Protein AF-A0A2J7Z1Z9-F1 (afdb_monomer)

Secondary structure (DSSP, 8-state):
---PPPPP-PPP-PPPP-TTEEEEEEEEEEEESSSS-EEE--S-EEEEESS----B-SSS-B-SS--SEEEE--TTSEEEEEEEBSTTSBPTT---EEEEEEPPTT-B---EEEE--SS-STT-EEEE--EEPPPP-TTEEEETTSTTTTT--TT--SS---SGGGTTTT--SSEEE-BS-------S-PPPTT--------------PPPP-

Nearest PDB structures (foldseek):
  5fo9-assembly1_D  TM=4.684E-01  e=2.052E+00  Homo sapiens
  7cf9-assembly1_A  TM=1.696E-01  e=9.503E+00  Oryctolagus cuniculus

Organism: Streptomyces malaysiensis (NCBI:txid92644)

Sequence (213 aa):
MLVSGPGGSAVADVPDPTDSTAVVNVSVGADRDTATTITPLAGVTFGLFSAQPTEYEPFDGYTTGTPLYTCVSDADGDCSVEVPVGAGGITPGTRLWVAPVAGPSGWYANPVFQTAPLTGAAGRVQTRHVFQTPPLYAGQTYRSGSGGFMSDPGTQTTPPSTISQYTTRVASGGVWPLSRVNEVSISRRPVPPDSAYLRTPRSASSGLATVPA

pLDDT: mean 74.35, std 22.02, range [28.16, 97.75]

Radius of gyration: 21.45 Å; Cα contacts (8 Å, |Δi|>4): 447; chains: 1; bounding box: 76×47×61 Å

Mean predicted aligned error: 12.77 Å

Foldseek 3Di:
DDDDDDDDQDDDPEDFFAQFWEKEKAAAFEPDPDPPDTAAAWFWKKAWALDWQDAADQFFKGDDGDGPWMFTADNSNITMTIFGEDDVTDDFQRKTKMITGGGPPLKGSCQWDFDDPPDDDPDTDTWGQMAIFGGTHGRYYGAFQPPCGLQASAQPAVVHDPDPVRRRVNHDNRYRYMYSDDPPPDDDDDDDPPPPPPPDDDDDDDDDDDDDD

Structure (mmCIF, N/CA/C/O backbone):
data_AF-A0A2J7Z1Z9-F1
#
_entry.id   AF-A0A2J7Z1Z9-F1
#
loop_
_atom_site.group_PDB
_atom_site.id
_atom_site.type_symbol
_atom_site.label_atom_id
_atom_site.label_alt_id
_atom_site.label_comp_id
_atom_site.label_asym_id
_atom_site.label_entity_id
_atom_site.label_seq_id
_atom_site.pdbx_PDB_ins_code
_atom_site.Cartn_x
_atom_site.Cartn_y
_atom_site.Cartn_z
_atom_site.occupancy
_atom_site.B_iso_or_equiv
_atom_site.auth_seq_id
_atom_site.auth_comp_id
_atom_site.auth_asym_id
_atom_site.auth_atom_id
_atom_site.pdbx_PDB_model_num
ATOM 1 N N . MET A 1 1 ? -21.376 -19.272 -32.949 1.00 35.47 1 MET A N 1
ATOM 2 C CA . MET A 1 1 ? -20.109 -18.516 -32.900 1.00 35.47 1 MET A CA 1
ATOM 3 C C . MET A 1 1 ? -20.405 -17.233 -32.138 1.00 35.47 1 MET A C 1
ATOM 5 O O . MET A 1 1 ? -20.986 -16.326 -32.712 1.00 35.47 1 MET A O 1
ATOM 9 N N . LEU A 1 2 ? -20.187 -17.228 -30.821 1.00 34.34 2 LEU A N 1
ATOM 10 C CA . LEU A 1 2 ? -20.432 -16.060 -29.972 1.00 34.34 2 LEU A CA 1
ATOM 11 C C . LEU A 1 2 ? -19.107 -15.311 -29.828 1.00 34.34 2 LEU A C 1
ATOM 13 O O . LEU A 1 2 ? -18.100 -15.910 -29.462 1.00 34.34 2 LEU A O 1
ATOM 17 N N . VAL A 1 3 ? -19.114 -14.036 -30.203 1.00 38.25 3 VAL A N 1
ATOM 18 C CA . VAL A 1 3 ? -17.975 -13.124 -30.088 1.00 38.25 3 VAL A CA 1
ATOM 19 C C . VAL A 1 3 ? -17.924 -12.628 -28.646 1.00 38.25 3 VAL A C 1
ATOM 21 O O . VAL A 1 3 ? -18.848 -11.955 -28.195 1.00 38.25 3 VAL A O 1
ATOM 24 N N . SER A 1 4 ? -16.859 -12.974 -27.926 1.00 40.78 4 SER A N 1
ATOM 25 C CA . SER A 1 4 ? -16.522 -12.375 -26.634 1.00 40.78 4 SER A CA 1
ATOM 26 C C . SER A 1 4 ? -16.097 -10.921 -26.860 1.00 40.78 4 SER A C 1
ATOM 28 O O . SER A 1 4 ? -15.136 -10.665 -27.585 1.00 40.78 4 SER A O 1
ATOM 30 N N . GLY A 1 5 ? -16.835 -9.968 -26.286 1.00 35.00 5 GLY A N 1
ATOM 31 C CA . GLY A 1 5 ? -16.430 -8.559 -26.238 1.00 35.00 5 GLY A CA 1
ATOM 32 C C . GLY A 1 5 ? -15.233 -8.343 -25.299 1.00 35.00 5 GLY A C 1
ATOM 33 O O 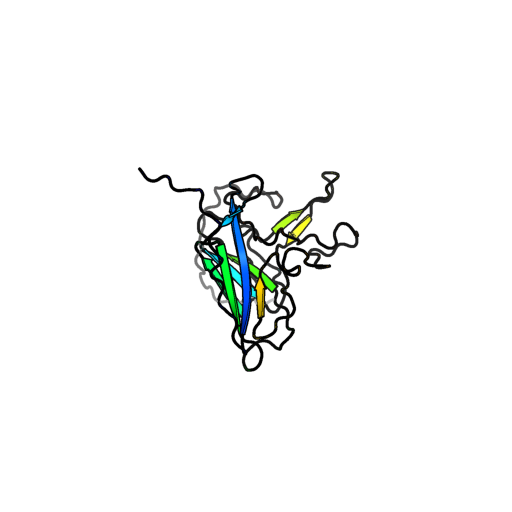. GLY A 1 5 ? -14.927 -9.232 -24.500 1.00 35.00 5 GLY A O 1
ATOM 34 N N . PRO A 1 6 ? -14.541 -7.191 -25.384 1.00 45.22 6 PRO A N 1
ATOM 35 C CA . PRO A 1 6 ? -13.395 -6.904 -24.530 1.00 45.22 6 PRO A CA 1
ATOM 36 C C . PRO A 1 6 ? -13.865 -6.846 -23.074 1.00 45.22 6 PRO A C 1
ATOM 38 O O . PRO A 1 6 ? -14.825 -6.142 -22.757 1.00 45.22 6 PRO A O 1
ATOM 41 N N . GLY A 1 7 ? -13.222 -7.639 -22.214 1.00 33.09 7 GLY A N 1
ATOM 42 C CA . GLY A 1 7 ? -13.520 -7.698 -20.789 1.00 33.09 7 GLY A CA 1
ATOM 43 C C . GLY A 1 7 ? -13.412 -6.309 -20.174 1.00 33.09 7 GLY A C 1
ATOM 44 O O . GLY A 1 7 ? -12.354 -5.684 -20.229 1.00 33.09 7 GLY A O 1
ATOM 45 N N . GLY A 1 8 ? -14.519 -5.817 -19.617 1.00 32.59 8 GLY A N 1
ATOM 46 C CA . GLY A 1 8 ? -14.453 -4.714 -18.669 1.00 32.59 8 GLY A CA 1
ATOM 47 C C . GLY A 1 8 ? -13.558 -5.130 -17.506 1.00 32.59 8 GLY A C 1
ATOM 48 O O . GLY A 1 8 ? -13.578 -6.302 -17.126 1.00 32.59 8 GLY A O 1
ATOM 49 N N . SER A 1 9 ? -12.762 -4.192 -16.983 1.00 43.56 9 SER A N 1
ATOM 50 C CA . SER A 1 9 ? -12.001 -4.390 -15.747 1.00 43.56 9 SER A CA 1
ATOM 51 C C . SER A 1 9 ? -12.892 -5.081 -14.722 1.00 43.56 9 SER A C 1
ATOM 53 O O . SER A 1 9 ? -13.999 -4.602 -14.455 1.00 43.56 9 SER A O 1
ATOM 55 N N . ALA A 1 10 ? -12.441 -6.224 -14.207 1.00 46.91 10 ALA A N 1
ATOM 56 C CA . ALA A 1 10 ? -13.112 -6.882 -13.104 1.00 46.91 10 ALA A CA 1
ATOM 57 C C . ALA A 1 10 ? -13.310 -5.865 -11.971 1.00 46.91 10 ALA A C 1
ATOM 59 O O . ALA A 1 10 ? -12.468 -4.992 -11.738 1.00 46.91 10 ALA A O 1
ATOM 60 N N . VAL A 1 11 ? -14.482 -5.905 -11.339 1.00 54.06 11 VAL A N 1
ATOM 61 C CA . VAL A 1 11 ? -14.745 -5.067 -10.171 1.00 54.06 11 VAL A CA 1
ATOM 62 C C . VAL A 1 11 ? -13.833 -5.570 -9.065 1.00 54.06 11 VAL A C 1
ATOM 64 O O . VAL A 1 11 ? -13.913 -6.743 -8.726 1.00 54.06 11 VAL A O 1
ATOM 67 N N . ALA A 1 12 ? -13.008 -4.677 -8.525 1.00 61.78 12 ALA A N 1
ATOM 68 C CA . ALA A 1 12 ? -12.078 -4.992 -7.452 1.00 61.78 12 ALA A CA 1
ATOM 69 C C . ALA A 1 12 ? -12.767 -5.727 -6.289 1.00 61.78 12 ALA A C 1
ATOM 71 O O . ALA A 1 12 ? -13.722 -5.182 -5.715 1.00 61.78 12 ALA A O 1
ATOM 72 N N . ASP A 1 13 ? -12.277 -6.922 -5.937 1.00 77.88 13 ASP A N 1
ATOM 73 C CA . ASP A 1 13 ? -12.760 -7.730 -4.807 1.00 77.88 13 ASP A CA 1
ATOM 74 C C . ASP A 1 13 ? -12.195 -7.172 -3.492 1.00 77.88 13 ASP A C 1
ATOM 76 O O . ASP A 1 13 ? -11.260 -7.678 -2.870 1.00 77.88 13 ASP A O 1
ATOM 80 N N . VAL A 1 14 ? -12.719 -6.009 -3.104 1.00 84.56 14 VAL A N 1
ATOM 81 C CA . VAL A 1 14 ? -12.325 -5.311 -1.879 1.00 84.56 14 VAL A CA 1
ATOM 82 C C . VAL A 1 14 ? -13.342 -5.627 -0.787 1.00 84.56 14 VAL A C 1
ATOM 84 O O . VAL A 1 14 ? -14.507 -5.261 -0.961 1.00 84.56 14 VAL A O 1
ATOM 87 N N . PRO A 1 15 ? -12.927 -6.223 0.346 1.00 87.88 15 PRO A N 1
ATOM 88 C CA . PRO A 1 15 ? -13.820 -6.470 1.468 1.00 87.88 15 PRO A CA 1
ATOM 89 C C . PRO A 1 15 ? -14.488 -5.188 1.969 1.00 87.88 15 PRO A C 1
ATOM 91 O O . PRO A 1 15 ? -13.883 -4.107 1.969 1.00 87.88 15 PRO A O 1
ATOM 94 N N . ASP A 1 16 ? -15.726 -5.321 2.440 1.00 91.44 16 ASP A N 1
ATOM 95 C CA . ASP A 1 16 ? -16.411 -4.237 3.132 1.00 91.44 16 ASP A CA 1
ATOM 96 C C . ASP A 1 16 ? -15.855 -4.094 4.562 1.00 91.44 16 ASP A C 1
ATOM 98 O O . ASP A 1 16 ? -15.729 -5.085 5.286 1.00 91.44 16 ASP A O 1
ATOM 102 N N . PRO A 1 17 ? -15.530 -2.869 5.009 1.00 93.88 17 PRO A N 1
ATOM 103 C CA . PRO A 1 17 ? -15.043 -2.627 6.357 1.00 93.88 17 PRO A CA 1
ATOM 104 C C . PRO A 1 17 ? -16.168 -2.836 7.374 1.00 93.88 17 PRO A C 1
ATOM 106 O O . PRO A 1 17 ? -17.323 -2.472 7.140 1.00 93.88 17 PRO A O 1
ATOM 109 N N . THR A 1 18 ? -15.825 -3.359 8.548 1.00 94.50 18 THR A N 1
ATOM 110 C CA . THR A 1 18 ? -16.749 -3.442 9.684 1.00 94.50 18 THR A CA 1
ATOM 111 C C . THR A 1 18 ? -16.686 -2.165 10.524 1.00 94.50 18 THR A C 1
ATOM 113 O O . THR A 1 18 ? -15.860 -1.282 10.301 1.00 94.50 18 THR A O 1
ATOM 116 N N . ASP A 1 19 ? -17.518 -2.070 11.558 1.00 95.44 19 ASP A N 1
ATOM 117 C CA . ASP A 1 19 ? -17.473 -0.995 12.560 1.00 95.44 19 ASP A CA 1
ATOM 118 C C . ASP A 1 19 ? -16.179 -0.953 13.398 1.00 95.44 19 ASP A C 1
ATOM 120 O O . ASP A 1 19 ? -15.952 -0.005 14.151 1.00 95.44 19 ASP A O 1
ATOM 124 N N . SER A 1 20 ? -15.328 -1.968 13.258 1.00 95.69 20 SER A N 1
ATOM 125 C CA . SER A 1 20 ? -14.081 -2.164 13.997 1.00 95.69 20 SER A CA 1
ATOM 126 C C . SER A 1 20 ? -12.875 -2.391 13.083 1.00 95.69 20 SER A C 1
ATOM 128 O O . SER A 1 20 ? -11.760 -2.562 13.578 1.00 95.69 20 SER A O 1
ATOM 130 N N . THR A 1 21 ? -13.052 -2.346 11.759 1.00 96.94 21 THR A N 1
ATOM 131 C CA . THR A 1 21 ? -11.957 -2.464 10.790 1.00 96.94 21 THR A CA 1
ATOM 132 C C . THR A 1 21 ? -11.968 -1.327 9.774 1.00 96.94 21 THR A C 1
ATOM 134 O O . THR A 1 21 ? -13.001 -0.755 9.436 1.00 96.94 21 THR A O 1
ATOM 137 N N . ALA A 1 22 ? -10.782 -0.973 9.298 1.00 97.50 22 ALA A N 1
ATOM 138 C CA . ALA A 1 22 ? -10.577 -0.189 8.090 1.00 97.50 22 ALA A CA 1
ATOM 139 C C . ALA A 1 22 ? -10.047 -1.118 6.998 1.00 97.50 22 ALA A C 1
ATOM 141 O O . ALA A 1 22 ? -9.262 -2.013 7.299 1.00 97.50 22 ALA A O 1
ATOM 142 N N . VAL A 1 23 ? -10.400 -0.887 5.737 1.00 97.44 23 VAL A N 1
ATOM 143 C CA . VAL A 1 23 ? -9.834 -1.646 4.614 1.00 97.44 23 VAL A CA 1
ATOM 144 C C . VAL A 1 23 ? -8.878 -0.760 3.837 1.00 97.44 23 VAL A C 1
ATOM 146 O O . VAL A 1 23 ? -9.260 0.306 3.363 1.00 97.44 23 VAL A O 1
ATOM 149 N N . VAL A 1 24 ? -7.627 -1.187 3.698 1.00 96.81 24 VAL A N 1
ATOM 150 C CA . VAL A 1 24 ? -6.643 -0.545 2.820 1.00 96.81 24 VAL A CA 1
ATOM 151 C C . VAL A 1 24 ? -6.488 -1.417 1.587 1.00 96.81 24 VAL A C 1
ATOM 153 O O . VAL A 1 24 ? -6.090 -2.569 1.704 1.00 96.81 24 VAL A O 1
ATOM 156 N N . ASN A 1 25 ? -6.796 -0.868 0.418 1.00 96.12 25 ASN A N 1
ATOM 157 C CA . ASN A 1 25 ? -6.655 -1.548 -0.861 1.00 96.12 25 ASN A CA 1
ATOM 158 C C . ASN A 1 25 ? -5.589 -0.851 -1.712 1.00 96.12 25 ASN A C 1
ATOM 160 O O . ASN A 1 25 ? -5.562 0.379 -1.839 1.00 96.12 25 ASN A O 1
ATOM 164 N N . VAL A 1 26 ? -4.710 -1.669 -2.279 1.00 94.38 26 VAL A N 1
ATOM 165 C CA . VAL A 1 26 ? -3.652 -1.264 -3.197 1.00 94.38 26 VAL A CA 1
ATOM 166 C C . VAL A 1 26 ? -3.868 -2.004 -4.506 1.00 94.38 26 VAL A C 1
ATOM 168 O O . VAL A 1 26 ? -3.781 -3.230 -4.535 1.00 94.38 26 VAL A O 1
ATOM 171 N N . SER A 1 27 ? -4.101 -1.259 -5.582 1.00 93.50 27 SER A N 1
ATOM 172 C CA . SER A 1 27 ? -4.131 -1.809 -6.935 1.00 93.50 27 SER A CA 1
ATOM 173 C C . SER A 1 27 ? -2.710 -2.027 -7.445 1.00 93.50 27 SER A C 1
ATOM 175 O O . SER A 1 27 ? -1.859 -1.134 -7.380 1.00 93.50 27 SER A O 1
ATOM 177 N N . VAL A 1 28 ? -2.454 -3.212 -7.981 1.00 92.62 28 VAL A N 1
ATOM 178 C CA . VAL A 1 28 ? -1.135 -3.694 -8.379 1.00 92.62 28 VAL A CA 1
ATOM 179 C C . VAL A 1 28 ? -1.140 -4.038 -9.858 1.00 92.62 28 VAL A C 1
ATOM 181 O O . VAL A 1 28 ? -2.004 -4.755 -10.358 1.00 92.62 28 VAL A O 1
ATOM 184 N N . GLY A 1 29 ? -0.154 -3.498 -10.563 1.00 89.44 29 GLY A N 1
ATOM 185 C CA . GLY A 1 29 ? -0.077 -3.534 -12.009 1.00 89.44 29 GLY A CA 1
ATOM 186 C C . GLY A 1 29 ? 1.150 -4.270 -12.531 1.00 89.44 29 GLY A C 1
ATOM 187 O O . GLY A 1 29 ? 2.253 -4.147 -11.995 1.00 89.44 29 GLY A O 1
ATOM 188 N N . ALA A 1 30 ? 0.927 -4.997 -13.616 1.00 86.31 30 ALA A N 1
ATOM 189 C CA . ALA A 1 30 ? 1.905 -5.659 -14.458 1.00 86.31 30 ALA A CA 1
ATOM 190 C C . ALA A 1 30 ? 2.307 -4.736 -15.630 1.00 86.31 30 ALA A C 1
ATOM 192 O O . ALA A 1 30 ? 2.480 -3.524 -15.480 1.00 86.31 30 ALA A O 1
ATOM 193 N N . ASP A 1 31 ? 2.474 -5.317 -16.815 1.00 83.31 31 ASP A N 1
ATOM 194 C CA . ASP A 1 31 ? 2.837 -4.612 -18.030 1.00 83.31 31 ASP A CA 1
ATOM 195 C C . ASP A 1 31 ? 1.667 -3.733 -18.513 1.00 83.31 31 ASP A C 1
ATOM 197 O O . ASP A 1 31 ? 0.484 -4.047 -18.321 1.00 83.31 31 ASP A O 1
ATOM 201 N N . ARG A 1 32 ? 1.996 -2.622 -19.179 1.00 76.12 32 ARG A N 1
ATOM 202 C CA . ARG A 1 32 ? 1.001 -1.848 -19.929 1.00 76.12 32 ARG A CA 1
ATOM 203 C C . ARG A 1 32 ? 0.560 -2.653 -21.146 1.00 76.12 32 ARG A C 1
ATOM 205 O O . ARG A 1 32 ? 1.399 -2.998 -21.974 1.00 76.12 32 ARG A O 1
ATOM 212 N N . ASP A 1 33 ? -0.737 -2.914 -21.272 1.00 74.94 33 ASP A N 1
ATOM 213 C CA . ASP A 1 33 ? -1.310 -3.522 -22.482 1.00 74.94 33 ASP A CA 1
ATOM 214 C C . ASP A 1 33 ? -1.650 -2.472 -23.552 1.00 74.94 33 ASP A C 1
ATOM 216 O O . ASP A 1 33 ? -1.669 -2.767 -24.746 1.00 74.94 33 ASP A O 1
ATOM 220 N N . THR A 1 34 ? -1.887 -1.227 -23.134 1.00 72.00 34 THR A N 1
ATOM 221 C CA . THR A 1 34 ? -2.276 -0.103 -23.985 1.00 72.00 34 THR A CA 1
ATOM 222 C C . THR A 1 34 ? -1.649 1.201 -23.487 1.00 72.00 34 THR A C 1
ATOM 224 O O . THR A 1 34 ? -0.935 1.251 -22.484 1.00 72.00 34 THR A O 1
ATOM 227 N N . ALA A 1 35 ? -1.917 2.304 -24.192 1.00 69.44 35 ALA A N 1
ATOM 228 C CA . ALA A 1 35 ? -1.417 3.624 -23.811 1.00 69.44 35 ALA A CA 1
ATOM 229 C C . ALA A 1 35 ? -1.906 4.085 -22.423 1.00 69.44 35 ALA A C 1
ATOM 231 O O . ALA A 1 35 ? -1.223 4.879 -21.771 1.00 69.44 35 ALA A O 1
ATOM 232 N N . THR A 1 36 ? -3.066 3.595 -21.976 1.00 69.69 36 THR A N 1
ATOM 233 C CA . THR A 1 36 ? -3.760 4.077 -20.772 1.00 69.69 36 THR A CA 1
ATOM 234 C C . THR A 1 36 ? -4.043 3.000 -19.736 1.00 69.69 36 THR A C 1
ATOM 236 O O . THR A 1 36 ? -4.428 3.346 -18.624 1.00 69.69 36 THR A O 1
ATOM 239 N N . THR A 1 37 ? -3.854 1.726 -20.071 1.00 73.50 37 THR A N 1
ATOM 240 C CA . THR A 1 37 ? -4.232 0.615 -19.196 1.00 73.50 37 THR A CA 1
ATOM 241 C C . THR A 1 37 ? -2.998 -0.172 -18.765 1.00 73.50 37 THR A C 1
ATOM 243 O O . THR A 1 37 ? -2.040 -0.364 -19.520 1.00 73.50 37 THR A O 1
ATOM 246 N N . ILE A 1 38 ? -3.003 -0.560 -17.492 1.00 83.81 38 ILE A N 1
ATOM 247 C CA . ILE A 1 38 ? -2.014 -1.437 -16.874 1.00 83.81 38 ILE A CA 1
ATOM 248 C C . ILE A 1 38 ? -2.755 -2.721 -16.528 1.00 83.81 38 ILE A C 1
ATOM 250 O O . ILE A 1 38 ? -3.824 -2.665 -15.922 1.00 83.81 38 ILE A O 1
ATOM 254 N N . THR A 1 39 ? -2.205 -3.859 -16.937 1.00 88.06 39 THR A N 1
ATOM 255 C CA . THR A 1 39 ? -2.807 -5.159 -16.623 1.00 88.06 39 THR A CA 1
ATOM 256 C C . THR A 1 39 ? -2.688 -5.459 -15.128 1.00 88.06 39 THR A C 1
ATOM 258 O O . THR A 1 39 ? -1.692 -5.063 -14.520 1.00 88.06 39 THR A O 1
ATOM 261 N N . PRO A 1 40 ? -3.670 -6.130 -14.506 1.00 91.56 40 PRO A N 1
ATOM 262 C CA . PRO A 1 40 ? -3.574 -6.512 -13.101 1.00 91.56 40 PRO A CA 1
ATOM 263 C C . PRO A 1 40 ? -2.461 -7.543 -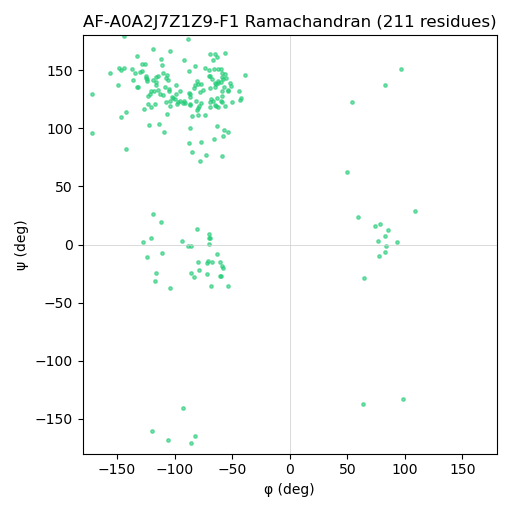12.870 1.00 91.56 40 PRO A C 1
ATOM 265 O O . PRO A 1 40 ? -2.142 -8.336 -13.761 1.00 91.56 40 PRO A O 1
ATOM 268 N N . LEU A 1 41 ? -1.866 -7.541 -11.673 1.00 92.44 41 LEU A N 1
ATOM 269 C CA . LEU A 1 41 ? -0.837 -8.510 -11.288 1.00 92.44 41 LEU A CA 1
ATOM 270 C C . LEU A 1 41 ? -1.167 -9.218 -9.976 1.00 92.44 41 LEU A C 1
ATOM 272 O O . LEU A 1 41 ? -1.125 -8.605 -8.910 1.00 92.44 41 LEU A O 1
ATOM 276 N N . ALA A 1 42 ? -1.362 -10.531 -10.057 1.00 94.00 42 ALA A N 1
ATOM 277 C CA . ALA A 1 42 ? -1.535 -11.409 -8.905 1.00 94.00 42 ALA A CA 1
ATOM 278 C C . ALA A 1 42 ? -0.209 -11.828 -8.260 1.00 94.00 42 ALA A C 1
ATOM 280 O O . ALA A 1 42 ? 0.816 -11.961 -8.931 1.00 94.00 42 ALA A O 1
ATOM 281 N N . GLY A 1 43 ? -0.257 -12.143 -6.967 1.00 94.25 43 GLY A N 1
ATOM 282 C CA . GLY A 1 43 ? 0.838 -12.775 -6.233 1.00 94.25 43 GLY A CA 1
ATOM 283 C C . GLY A 1 43 ? 1.887 -11.812 -5.677 1.00 94.25 43 GLY A C 1
ATOM 284 O O . GLY A 1 43 ? 2.953 -12.265 -5.265 1.00 94.25 43 GLY A O 1
ATOM 285 N N . VAL A 1 44 ? 1.623 -10.503 -5.667 1.00 94.50 44 VAL A N 1
ATOM 286 C CA . VAL A 1 44 ? 2.520 -9.505 -5.070 1.00 94.50 44 VAL A CA 1
ATOM 287 C C . VAL A 1 44 ? 2.204 -9.359 -3.594 1.00 94.50 44 VAL A C 1
ATOM 289 O O . VAL A 1 44 ? 1.066 -9.078 -3.229 1.00 94.50 44 VAL A O 1
ATOM 292 N N . THR A 1 45 ? 3.215 -9.492 -2.743 1.00 95.19 45 THR A N 1
ATOM 293 C CA . THR A 1 45 ? 3.063 -9.328 -1.298 1.00 95.19 45 THR A CA 1
ATOM 294 C C . THR A 1 45 ? 3.347 -7.887 -0.897 1.00 95.19 45 THR A C 1
ATOM 296 O O . THR A 1 45 ? 4.454 -7.389 -1.115 1.00 95.19 45 THR A O 1
ATOM 299 N N . PHE A 1 46 ? 2.389 -7.245 -0.232 1.00 95.50 46 PHE A N 1
ATOM 300 C CA . PHE A 1 46 ? 2.558 -5.937 0.404 1.00 95.50 46 PHE A CA 1
ATOM 301 C C . PHE A 1 46 ? 2.515 -6.039 1.923 1.00 95.50 46 PHE A C 1
ATOM 303 O O . PHE A 1 46 ? 1.904 -6.946 2.487 1.00 95.50 46 PHE A O 1
ATOM 310 N N . GLY A 1 47 ? 3.155 -5.072 2.578 1.00 95.56 47 GLY A N 1
ATOM 311 C CA . GLY A 1 47 ? 3.135 -4.891 4.021 1.00 95.56 47 GLY A CA 1
ATOM 312 C C . GLY A 1 47 ? 2.672 -3.492 4.418 1.00 95.56 47 GLY A C 1
ATOM 313 O O . GLY A 1 47 ? 2.981 -2.509 3.739 1.00 95.56 47 GLY A O 1
ATOM 314 N N . LEU A 1 48 ? 1.956 -3.413 5.542 1.00 96.31 48 LEU A N 1
ATOM 315 C CA . LEU A 1 48 ? 1.644 -2.173 6.248 1.00 96.31 48 LEU A CA 1
ATOM 316 C C . LEU A 1 48 ? 2.538 -2.061 7.482 1.00 96.31 48 LEU A C 1
ATOM 318 O O . LEU A 1 48 ? 2.516 -2.927 8.352 1.00 96.31 48 LEU A O 1
ATOM 322 N N . PHE A 1 49 ? 3.295 -0.978 7.586 1.00 95.19 49 PHE A N 1
ATOM 323 C CA . PHE A 1 49 ? 4.302 -0.759 8.618 1.00 95.19 49 PHE A CA 1
ATOM 324 C C . PHE A 1 49 ? 3.930 0.440 9.497 1.00 95.19 49 PHE A C 1
ATOM 326 O O . PHE A 1 49 ? 3.404 1.446 9.018 1.00 95.19 49 PHE A O 1
ATOM 333 N N . SER A 1 50 ? 4.239 0.365 10.793 1.00 93.50 50 SER A N 1
ATOM 334 C CA . SER A 1 50 ? 4.067 1.488 11.732 1.00 93.50 50 SER A CA 1
ATOM 335 C C . SER A 1 50 ? 5.085 2.612 11.517 1.00 93.50 50 SER A C 1
ATOM 337 O O . SER A 1 50 ? 4.816 3.767 11.841 1.00 93.50 50 SER A O 1
ATOM 339 N N . ALA A 1 51 ? 6.246 2.284 10.952 1.00 90.62 51 ALA A N 1
ATOM 340 C CA . ALA A 1 51 ? 7.306 3.216 10.596 1.00 90.62 51 ALA A CA 1
ATOM 341 C C . ALA A 1 51 ? 7.710 3.008 9.135 1.00 90.62 51 ALA A C 1
ATOM 343 O O . ALA A 1 51 ? 7.529 1.923 8.587 1.00 90.62 51 ALA A O 1
ATOM 344 N N . GLN A 1 52 ? 8.264 4.045 8.508 1.00 88.38 52 GLN A N 1
ATOM 345 C CA . GLN A 1 52 ? 8.714 3.959 7.123 1.00 88.38 52 GLN A CA 1
ATOM 346 C C . GLN A 1 52 ? 9.869 2.946 7.016 1.00 88.38 52 GLN A C 1
ATOM 348 O O . GLN A 1 52 ? 10.909 3.173 7.640 1.00 88.38 52 GLN A O 1
ATOM 353 N N . PRO A 1 53 ? 9.737 1.860 6.232 1.00 87.56 53 PRO A N 1
ATOM 354 C CA . PRO A 1 53 ? 10.842 0.936 6.007 1.00 87.56 53 PRO A CA 1
ATOM 355 C C . PRO A 1 53 ? 11.959 1.614 5.196 1.00 87.56 53 PRO A C 1
ATOM 357 O O . PRO A 1 53 ? 11.707 2.437 4.306 1.00 87.56 53 PRO A O 1
ATOM 360 N N . THR A 1 54 ? 13.217 1.302 5.521 1.00 84.38 54 THR A N 1
ATOM 361 C CA . THR A 1 54 ? 14.390 2.030 4.997 1.00 84.38 54 THR A CA 1
ATOM 362 C C . THR A 1 54 ? 15.318 1.184 4.141 1.00 84.38 54 THR A C 1
ATOM 364 O O . THR A 1 54 ? 15.932 1.723 3.218 1.00 84.38 54 THR A O 1
ATOM 367 N N . GLU A 1 55 ? 15.411 -0.111 4.425 1.00 85.56 55 GLU A N 1
ATOM 368 C CA . GLU A 1 55 ? 16.238 -1.072 3.692 1.00 85.56 55 GLU A CA 1
ATOM 369 C C . GLU A 1 55 ? 15.366 -1.999 2.849 1.00 85.56 55 GLU A C 1
ATOM 371 O O . GLU A 1 55 ? 14.265 -2.393 3.247 1.00 85.56 55 GLU A O 1
ATOM 376 N N . TYR A 1 56 ? 15.885 -2.327 1.676 1.00 87.38 56 TYR A N 1
ATOM 377 C CA . TYR A 1 56 ? 15.244 -3.140 0.660 1.00 87.38 56 TYR A CA 1
ATOM 378 C C . TYR A 1 56 ? 16.320 -3.915 -0.087 1.00 87.38 56 TYR A C 1
ATOM 380 O O . TYR A 1 56 ? 17.455 -3.446 -0.217 1.00 87.38 56 TYR A O 1
ATOM 388 N N . GLU A 1 57 ? 15.950 -5.075 -0.610 1.00 84.88 57 GLU A N 1
ATOM 389 C CA . GLU A 1 57 ? 16.797 -5.768 -1.571 1.00 84.88 57 GLU A CA 1
ATOM 390 C C . GLU A 1 57 ? 16.558 -5.169 -2.964 1.00 84.88 57 GLU A C 1
ATOM 392 O O . GLU A 1 57 ? 15.415 -4.899 -3.320 1.00 84.88 57 GLU A O 1
ATOM 397 N N . PRO A 1 58 ? 17.593 -4.923 -3.787 1.00 70.69 58 PRO A N 1
ATOM 398 C CA . PRO A 1 58 ? 17.444 -4.194 -5.055 1.00 70.69 58 PRO A CA 1
ATOM 399 C C . PRO A 1 58 ? 16.468 -4.803 -6.074 1.00 70.69 58 PRO A C 1
ATOM 401 O O . PRO A 1 58 ? 16.072 -4.125 -7.022 1.00 70.69 58 PRO A O 1
ATOM 404 N N . PHE A 1 59 ? 16.133 -6.080 -5.908 1.00 71.81 59 PHE A N 1
ATOM 405 C CA . PHE A 1 59 ? 15.278 -6.855 -6.806 1.00 71.81 59 PHE A CA 1
ATOM 406 C C . PHE A 1 59 ? 13.977 -7.307 -6.135 1.00 71.81 59 PHE A C 1
ATOM 408 O O . PHE A 1 59 ? 12.968 -7.501 -6.815 1.00 71.81 59 PHE A O 1
ATOM 415 N N . ASP A 1 60 ? 13.998 -7.416 -4.811 1.00 80.31 60 ASP A N 1
ATOM 416 C CA . ASP A 1 60 ? 12.868 -7.853 -4.008 1.00 80.31 60 ASP A CA 1
ATOM 417 C C . ASP A 1 60 ? 12.259 -6.651 -3.280 1.00 80.31 60 ASP A C 1
ATOM 419 O O . ASP A 1 60 ? 12.509 -5.494 -3.621 1.00 80.31 60 ASP A O 1
ATOM 423 N N . GLY A 1 61 ? 11.375 -6.902 -2.323 1.00 86.06 61 GLY A N 1
ATOM 424 C CA . GLY A 1 61 ? 10.768 -5.828 -1.555 1.00 86.06 61 GLY A CA 1
ATOM 425 C C . GLY A 1 61 ? 11.640 -5.327 -0.406 1.00 86.06 61 GLY A C 1
ATOM 426 O O . GLY A 1 61 ? 12.845 -5.574 -0.299 1.00 86.06 61 GLY A O 1
ATOM 427 N N . TYR A 1 62 ? 10.988 -4.588 0.480 1.00 88.31 62 TYR A N 1
ATOM 428 C CA . TYR A 1 62 ? 11.578 -4.087 1.710 1.00 88.31 62 TYR A CA 1
ATOM 429 C C . TYR A 1 62 ? 11.861 -5.227 2.693 1.00 88.31 62 TYR A C 1
ATOM 431 O O . TYR A 1 62 ? 11.012 -6.086 2.927 1.00 88.31 62 TYR A O 1
ATOM 439 N N . THR A 1 63 ? 13.052 -5.207 3.292 1.00 84.88 63 THR A N 1
ATOM 440 C CA . THR A 1 63 ? 13.548 -6.258 4.201 1.00 84.88 63 THR A CA 1
ATOM 441 C C . THR A 1 63 ? 13.651 -5.812 5.654 1.00 84.88 63 THR A C 1
ATOM 443 O O . THR A 1 63 ? 13.908 -6.629 6.538 1.00 84.88 63 THR A O 1
ATOM 446 N N . THR A 1 64 ? 13.433 -4.523 5.920 1.00 82.31 64 THR A N 1
ATOM 447 C CA . THR A 1 64 ? 13.425 -3.965 7.276 1.00 82.31 64 THR A CA 1
ATOM 448 C C . THR A 1 64 ? 12.039 -3.556 7.721 1.00 82.31 64 THR A C 1
ATOM 450 O O . THR A 1 64 ? 11.223 -3.075 6.938 1.00 82.31 64 THR A O 1
ATOM 453 N N . GLY A 1 65 ? 11.823 -3.691 9.028 1.00 79.19 65 GLY A N 1
ATOM 454 C CA . GLY A 1 65 ? 10.516 -3.525 9.641 1.00 79.19 65 GLY A CA 1
ATOM 455 C C . GLY A 1 65 ? 9.700 -4.807 9.521 1.00 79.19 65 GLY A C 1
ATOM 456 O O . GLY A 1 65 ? 9.688 -5.468 8.488 1.00 79.19 65 GLY A O 1
ATOM 457 N N . THR A 1 66 ? 9.015 -5.167 10.599 1.00 89.81 66 THR A N 1
ATOM 458 C CA . THR A 1 66 ? 8.004 -6.222 10.555 1.00 89.81 66 THR A CA 1
ATOM 459 C C . THR A 1 66 ? 6.690 -5.569 10.135 1.00 89.81 66 THR A C 1
ATOM 461 O O . THR A 1 66 ? 6.250 -4.647 10.833 1.00 89.81 66 THR A O 1
ATOM 464 N N . PRO A 1 67 ? 6.061 -5.990 9.022 1.00 94.00 67 PRO A N 1
ATOM 465 C CA . PRO A 1 67 ? 4.723 -5.526 8.695 1.00 94.00 67 PRO A CA 1
ATOM 466 C C . PRO A 1 67 ? 3.770 -5.855 9.846 1.00 94.00 67 PRO A C 1
ATOM 468 O O . PRO A 1 67 ? 3.788 -6.964 10.376 1.00 94.00 67 PRO A O 1
ATOM 471 N N . LEU A 1 68 ? 2.927 -4.899 10.225 1.00 95.50 68 LEU A N 1
ATOM 472 C CA . LEU A 1 68 ? 1.807 -5.150 11.130 1.00 95.50 68 LEU A CA 1
ATOM 473 C C . LEU A 1 68 ? 0.749 -6.022 10.454 1.00 95.50 68 LEU A C 1
ATOM 475 O O . LEU A 1 68 ? 0.126 -6.859 11.099 1.00 95.50 68 LEU A O 1
ATOM 479 N N . TYR A 1 69 ? 0.571 -5.809 9.151 1.00 96.25 69 TYR A N 1
ATOM 480 C CA . TYR A 1 69 ? -0.395 -6.505 8.318 1.00 96.25 69 TYR A CA 1
ATOM 481 C C . TYR A 1 69 ? 0.198 -6.722 6.929 1.00 96.25 69 TYR A C 1
ATOM 483 O O . TYR A 1 69 ? 1.027 -5.929 6.476 1.00 96.25 69 TYR A O 1
ATOM 491 N N . THR A 1 70 ? -0.240 -7.775 6.248 1.00 95.88 70 THR A N 1
ATOM 492 C CA . THR A 1 70 ? 0.197 -8.107 4.889 1.00 95.88 70 THR A CA 1
ATOM 493 C C . THR A 1 70 ? -0.982 -8.532 4.030 1.00 95.88 70 THR A C 1
ATOM 495 O O . THR A 1 70 ? -1.920 -9.136 4.544 1.00 95.88 70 THR A O 1
ATOM 498 N N . CYS A 1 71 ? -0.891 -8.302 2.725 1.00 96.25 7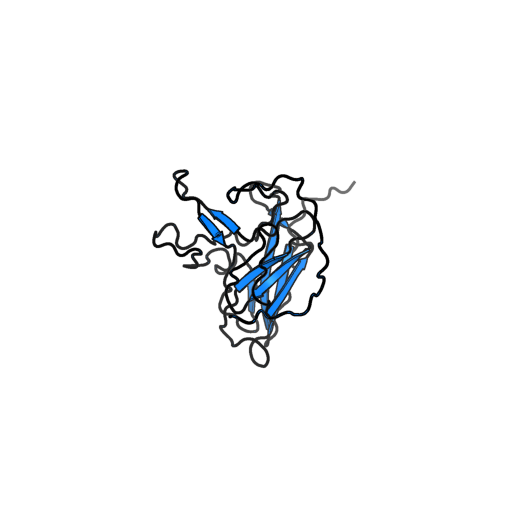1 CYS A N 1
ATOM 499 C CA . CYS A 1 71 ? -1.789 -8.882 1.727 1.00 96.25 71 CYS A CA 1
ATOM 500 C C . CYS A 1 71 ? -0.974 -9.459 0.572 1.00 96.25 71 CYS A C 1
ATOM 502 O O . CYS A 1 71 ? 0.197 -9.111 0.391 1.00 96.25 71 CYS A O 1
ATOM 504 N N . VAL A 1 72 ? -1.615 -10.329 -0.204 1.00 96.06 72 VAL A N 1
ATOM 505 C CA . VAL A 1 72 ? -1.128 -10.794 -1.502 1.00 96.06 72 VAL A CA 1
ATOM 506 C C . VAL A 1 72 ? -2.148 -10.355 -2.541 1.00 96.06 72 VAL A C 1
ATOM 508 O O . VAL A 1 72 ? -3.338 -10.562 -2.318 1.00 96.06 72 VAL A O 1
ATOM 511 N N . SER A 1 73 ? -1.699 -9.748 -3.639 1.00 95.38 73 SER A N 1
ATOM 512 C CA . SER A 1 73 ? -2.611 -9.319 -4.697 1.00 95.38 73 SER A CA 1
ATOM 513 C C . SER A 1 73 ? -3.294 -10.505 -5.378 1.00 95.38 73 SER A C 1
ATOM 515 O O . SER A 1 73 ? -2.663 -11.536 -5.637 1.00 95.38 73 SER A O 1
ATOM 517 N N . ASP A 1 74 ? -4.580 -10.366 -5.670 1.00 93.44 74 ASP A N 1
ATOM 518 C CA . ASP A 1 74 ? -5.382 -11.381 -6.350 1.00 93.44 74 ASP A CA 1
ATOM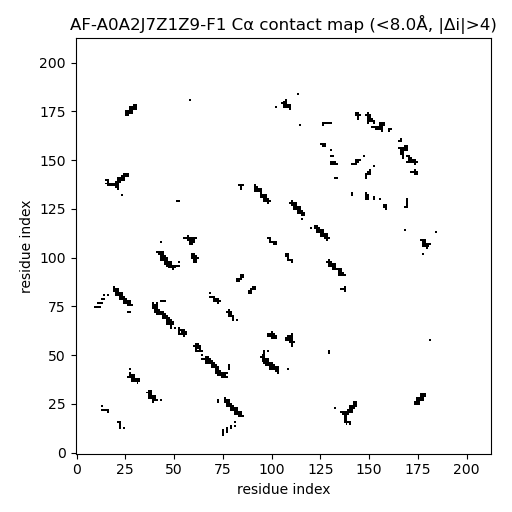 519 C C . ASP A 1 74 ? -5.291 -11.290 -7.888 1.00 93.44 74 ASP A C 1
ATOM 521 O O . ASP A 1 74 ? -4.457 -10.574 -8.447 1.00 93.44 74 ASP A O 1
ATOM 525 N N . ALA A 1 75 ? -6.135 -12.056 -8.588 1.00 91.88 75 ALA A N 1
ATOM 526 C CA . ALA A 1 75 ? -6.188 -12.090 -10.051 1.00 91.88 75 ALA A CA 1
ATOM 527 C C . ALA A 1 75 ? -6.505 -10.726 -10.691 1.00 91.88 75 ALA A C 1
ATOM 529 O O . ALA A 1 75 ? -6.069 -10.475 -11.817 1.00 91.88 75 ALA A O 1
ATOM 530 N N . ASP A 1 76 ? -7.203 -9.859 -9.962 1.00 89.81 76 ASP A N 1
ATOM 531 C CA . ASP A 1 76 ? -7.605 -8.523 -10.393 1.00 89.81 76 ASP A CA 1
ATOM 532 C C . ASP A 1 76 ? -6.587 -7.456 -9.961 1.00 89.81 76 ASP A C 1
ATOM 534 O O . ASP A 1 76 ? -6.717 -6.274 -10.282 1.00 89.81 76 ASP A O 1
ATOM 538 N N . GLY A 1 77 ? -5.484 -7.891 -9.341 1.00 92.69 77 GLY A N 1
ATOM 539 C CA . GLY A 1 77 ? -4.396 -7.031 -8.907 1.00 92.69 77 GLY A CA 1
ATOM 540 C C . GLY A 1 77 ? -4.722 -6.299 -7.614 1.00 92.69 77 GLY A C 1
ATOM 541 O O . GLY A 1 77 ? -4.044 -5.327 -7.292 1.00 92.69 77 GLY A O 1
ATOM 542 N N . ASP A 1 78 ? -5.721 -6.743 -6.858 1.00 93.81 78 ASP A N 1
ATOM 543 C CA . ASP A 1 78 ? -6.129 -6.097 -5.623 1.00 93.81 78 ASP A CA 1
ATOM 544 C C . ASP A 1 78 ? -5.427 -6.713 -4.422 1.00 93.81 78 ASP A C 1
ATOM 546 O O . ASP A 1 78 ? -5.518 -7.905 -4.143 1.00 93.81 78 ASP A O 1
ATOM 550 N N . CYS A 1 79 ? -4.708 -5.874 -3.682 1.00 95.69 79 CYS A N 1
ATOM 551 C CA . CYS A 1 79 ? -4.116 -6.230 -2.403 1.00 95.69 79 CYS A CA 1
ATOM 552 C C . CYS A 1 79 ? -4.880 -5.494 -1.302 1.00 95.69 79 CYS A C 1
ATOM 554 O O . CYS A 1 79 ? -4.632 -4.313 -1.040 1.00 95.69 79 CYS A O 1
ATOM 556 N N . SER A 1 80 ? -5.836 -6.187 -0.685 1.00 96.19 80 SER A N 1
ATOM 557 C CA . SER A 1 80 ? -6.717 -5.634 0.346 1.00 96.19 80 SER A CA 1
ATOM 558 C C . SER A 1 80 ? -6.314 -6.126 1.738 1.00 96.19 80 SER A C 1
ATOM 560 O O . SER A 1 80 ? -6.098 -7.316 1.954 1.00 96.19 80 SER A O 1
ATOM 562 N N . VAL A 1 81 ? -6.206 -5.203 2.693 1.00 95.94 81 VAL A N 1
ATOM 563 C CA . VAL A 1 81 ? -5.865 -5.479 4.092 1.00 95.94 81 VAL A CA 1
ATOM 564 C C . VAL A 1 81 ? -6.959 -4.940 4.993 1.00 95.94 81 VAL A C 1
ATOM 566 O O . VAL A 1 81 ? -7.199 -3.733 5.022 1.00 95.94 81 VAL A O 1
ATOM 569 N N . GLU A 1 82 ? -7.563 -5.822 5.781 1.00 95.75 82 GLU A N 1
ATOM 570 C CA . GLU A 1 82 ? -8.392 -5.430 6.915 1.00 95.75 82 GLU A CA 1
ATOM 571 C C . GLU A 1 82 ? -7.497 -5.067 8.102 1.00 95.75 82 GLU A C 1
ATOM 573 O O . GLU A 1 82 ? -6.736 -5.881 8.624 1.00 95.75 82 GLU A O 1
ATOM 578 N N . VAL A 1 83 ? -7.579 -3.813 8.523 1.00 96.69 83 VAL A N 1
ATOM 579 C CA . VAL A 1 83 ? -6.822 -3.248 9.633 1.00 96.69 83 VAL A CA 1
ATOM 580 C C . VAL A 1 83 ? -7.780 -3.051 10.804 1.00 96.69 83 VAL A C 1
ATOM 582 O O . VAL A 1 83 ? -8.653 -2.187 10.722 1.00 96.69 83 VAL A O 1
ATOM 585 N N . PRO A 1 84 ? -7.638 -3.798 11.911 1.00 97.50 84 PRO A N 1
ATOM 586 C CA . PRO A 1 84 ? -8.402 -3.539 13.125 1.00 97.50 84 PRO A CA 1
ATOM 587 C C . PRO A 1 84 ? -8.147 -2.121 13.644 1.00 97.50 84 PRO A C 1
ATOM 589 O O . PRO A 1 84 ? -6.995 -1.705 13.783 1.00 97.50 84 PRO A O 1
ATOM 592 N N . VAL A 1 85 ? -9.212 -1.389 13.967 1.00 97.38 85 VAL A N 1
ATOM 593 C CA . VAL A 1 85 ? -9.168 -0.020 14.496 1.00 97.38 85 VAL A CA 1
ATOM 594 C C . VAL A 1 85 ? -9.890 0.025 15.842 1.00 97.38 85 VAL A C 1
ATOM 596 O O . VAL A 1 85 ? -11.040 -0.386 15.962 1.00 97.38 85 VAL A O 1
ATOM 599 N N . GLY A 1 86 ? -9.227 0.565 16.866 1.00 94.31 86 GLY A N 1
ATOM 600 C CA . GLY A 1 86 ? -9.749 0.611 18.231 1.00 94.31 86 GLY A CA 1
ATOM 601 C C . GLY A 1 86 ? -9.188 -0.508 19.108 1.00 94.31 86 GLY A C 1
ATOM 602 O O . GLY A 1 86 ? -7.975 -0.703 19.171 1.00 94.31 86 GLY A O 1
ATOM 603 N N . ALA A 1 87 ? -10.049 -1.206 19.851 1.00 91.50 87 ALA A N 1
ATOM 604 C CA . ALA A 1 87 ? -9.609 -2.195 20.834 1.00 91.50 87 ALA A CA 1
ATOM 605 C C . ALA A 1 87 ? -8.843 -3.353 20.168 1.00 91.50 87 ALA A C 1
ATOM 607 O O . ALA A 1 87 ? -9.390 -4.076 19.343 1.00 91.50 87 ALA A O 1
ATOM 608 N N . GLY A 1 88 ? -7.570 -3.528 20.537 1.00 88.19 88 GLY A N 1
ATOM 609 C CA . GLY A 1 88 ? -6.701 -4.563 19.963 1.00 88.19 88 GLY A CA 1
ATOM 610 C C . GLY A 1 88 ? -6.159 -4.248 18.563 1.00 88.19 88 GLY A C 1
ATOM 611 O O . GLY A 1 88 ? -5.456 -5.078 17.993 1.00 88.19 88 GLY A O 1
ATOM 612 N N . GLY A 1 89 ? -6.458 -3.063 18.026 1.00 94.44 89 GLY A N 1
ATOM 613 C CA . GLY A 1 89 ? -5.999 -2.592 16.725 1.00 94.44 89 GLY A CA 1
ATOM 614 C C . GLY A 1 89 ? -5.165 -1.318 16.809 1.00 94.44 89 GLY A C 1
ATOM 615 O O . GLY A 1 89 ? -4.638 -0.951 17.861 1.00 94.44 89 GLY A O 1
ATOM 616 N N . ILE A 1 90 ? -5.061 -0.619 15.682 1.00 96.81 90 ILE A N 1
ATOM 617 C CA . ILE A 1 90 ? -4.462 0.717 15.649 1.00 96.81 90 ILE A CA 1
ATOM 618 C C . ILE A 1 90 ? -5.405 1.751 16.273 1.00 96.81 90 ILE A C 1
ATOM 620 O O . ILE A 1 90 ? -6.631 1.632 16.216 1.00 96.81 90 ILE A O 1
ATOM 624 N N . THR A 1 91 ? -4.838 2.821 16.826 1.00 97.50 91 THR A N 1
ATOM 625 C CA . THR A 1 91 ? -5.620 3.977 17.277 1.00 97.50 91 THR A CA 1
ATOM 626 C C . THR A 1 91 ? -6.295 4.650 16.071 1.00 97.50 91 THR A C 1
ATOM 628 O O . THR A 1 91 ? -5.614 4.863 15.061 1.00 97.50 91 THR A O 1
ATOM 631 N N . PRO A 1 92 ? -7.583 5.040 16.146 1.00 97.56 92 PRO A N 1
ATOM 632 C CA . PRO A 1 92 ? -8.236 5.806 15.084 1.00 97.56 92 PRO A CA 1
ATOM 633 C C . PRO A 1 92 ? -7.427 7.044 14.670 1.00 97.56 92 PRO A C 1
ATOM 635 O O . PRO A 1 92 ? -6.906 7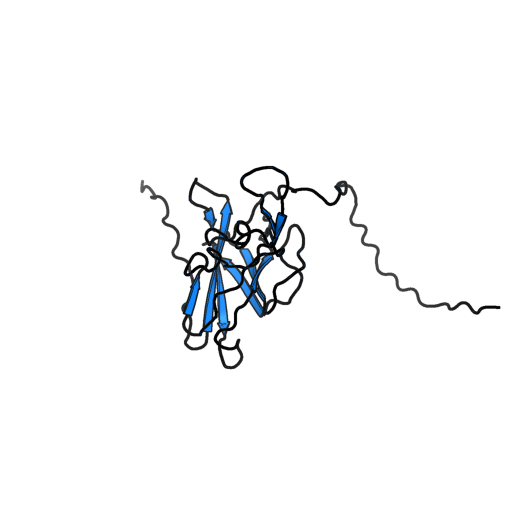.771 15.514 1.00 97.56 92 PRO A O 1
ATOM 638 N N . GLY A 1 93 ? -7.318 7.283 13.366 1.00 95.62 93 GLY A N 1
ATOM 639 C CA . GLY A 1 93 ? -6.504 8.349 12.779 1.00 95.62 93 GLY A CA 1
ATOM 640 C C . GLY A 1 93 ? -5.023 7.996 12.591 1.00 95.62 93 GLY A C 1
ATOM 641 O O . GLY A 1 93 ? -4.272 8.810 12.049 1.00 95.62 93 GLY A O 1
ATOM 642 N N . THR A 1 94 ? -4.585 6.795 12.990 1.00 95.81 94 THR A N 1
ATOM 643 C CA . THR A 1 94 ? -3.224 6.318 12.701 1.00 95.81 94 THR A CA 1
ATOM 644 C C . THR A 1 94 ? -3.021 6.209 11.193 1.00 95.81 94 THR A C 1
ATOM 646 O O . THR A 1 94 ? -3.909 5.793 10.449 1.00 95.81 94 THR A O 1
ATOM 649 N N . ARG A 1 95 ? -1.825 6.584 10.745 1.00 94.69 95 ARG A N 1
ATOM 650 C CA . ARG A 1 95 ? -1.368 6.397 9.373 1.00 94.69 95 ARG A CA 1
ATOM 651 C C . ARG A 1 95 ? -0.312 5.303 9.341 1.00 94.69 95 ARG A C 1
ATOM 653 O O . ARG A 1 95 ? 0.597 5.320 10.168 1.00 94.69 95 ARG A O 1
ATOM 660 N N . LEU A 1 96 ? -0.410 4.401 8.375 1.00 94.44 96 LEU A N 1
ATOM 661 C CA . LEU A 1 96 ? 0.543 3.312 8.176 1.00 94.44 96 LEU A CA 1
ATOM 662 C C . LEU A 1 96 ? 1.322 3.532 6.881 1.00 94.44 96 LEU A C 1
ATOM 664 O O . LEU A 1 96 ? 0.894 4.284 6.010 1.00 94.44 96 LEU A O 1
ATOM 668 N N . TRP A 1 97 ? 2.477 2.894 6.763 1.00 93.50 97 TRP A N 1
ATOM 669 C CA . TRP A 1 97 ? 3.291 2.914 5.554 1.00 93.50 97 TRP A CA 1
ATOM 670 C C . TRP A 1 97 ? 3.043 1.651 4.748 1.00 93.50 97 TRP A C 1
ATOM 672 O O . TRP A 1 97 ? 3.135 0.561 5.289 1.00 93.50 97 TRP A O 1
ATOM 682 N N . VAL A 1 98 ? 2.754 1.793 3.466 1.00 93.44 98 VAL A N 1
ATOM 683 C CA . VAL A 1 98 ? 2.554 0.701 2.518 1.00 93.44 98 VAL A CA 1
ATOM 684 C C . VAL A 1 98 ? 3.816 0.541 1.689 1.00 93.44 98 VAL A C 1
ATOM 686 O O . VAL A 1 98 ? 4.288 1.507 1.079 1.00 93.44 98 VAL A O 1
ATOM 689 N N . ALA A 1 99 ? 4.354 -0.675 1.670 1.00 92.19 99 ALA A N 1
ATOM 690 C CA . ALA A 1 99 ? 5.530 -1.022 0.883 1.00 92.19 99 ALA A CA 1
ATOM 691 C C . ALA A 1 99 ? 5.454 -2.476 0.378 1.00 92.19 99 ALA A C 1
ATOM 693 O O . ALA A 1 99 ? 4.858 -3.324 1.050 1.00 92.19 99 ALA A O 1
ATOM 694 N N . PRO A 1 100 ? 6.057 -2.791 -0.778 1.00 92.31 100 PRO A N 1
ATOM 695 C CA . PRO A 1 100 ? 6.092 -4.131 -1.322 1.00 92.31 100 PRO A CA 1
ATOM 696 C C . PRO A 1 100 ? 7.134 -4.934 -0.550 1.00 92.31 100 PRO A C 1
ATOM 698 O O . PRO A 1 100 ? 8.223 -4.444 -0.251 1.00 92.31 100 PRO A O 1
ATOM 701 N N . VAL A 1 101 ? 6.801 -6.174 -0.229 1.00 93.19 101 VAL A N 1
ATOM 702 C CA . VAL A 1 101 ? 7.673 -7.112 0.489 1.00 93.19 101 VAL A CA 1
ATOM 703 C C . VAL A 1 101 ? 8.258 -8.136 -0.479 1.00 93.19 101 VAL A C 1
ATOM 705 O O . VAL A 1 101 ? 9.430 -8.482 -0.373 1.00 93.19 101 VAL A O 1
ATOM 708 N N . ALA A 1 102 ? 7.475 -8.581 -1.463 1.00 91.25 102 ALA A N 1
ATOM 709 C CA . ALA A 1 102 ? 7.936 -9.502 -2.495 1.00 91.25 102 ALA A CA 1
ATOM 710 C C . ALA A 1 102 ? 7.085 -9.389 -3.764 1.00 91.25 102 ALA A C 1
ATOM 712 O O . ALA A 1 102 ? 5.882 -9.146 -3.688 1.00 91.25 102 ALA A O 1
ATOM 713 N N . GLY A 1 103 ? 7.708 -9.601 -4.924 1.00 91.00 103 GLY A N 1
ATOM 714 C CA . GLY A 1 103 ? 7.000 -9.845 -6.180 1.00 91.00 103 GLY A CA 1
ATOM 715 C C . GLY A 1 103 ? 6.793 -11.348 -6.419 1.00 91.00 103 GLY A C 1
ATOM 716 O O . GLY A 1 103 ? 7.526 -12.165 -5.854 1.00 91.00 103 GLY A O 1
ATOM 717 N N . PRO A 1 104 ? 5.825 -11.740 -7.263 1.00 92.31 104 PRO A N 1
ATOM 718 C CA . PRO A 1 104 ? 5.699 -13.112 -7.734 1.00 92.31 104 PRO A CA 1
ATOM 719 C C . PRO A 1 104 ? 6.911 -13.500 -8.592 1.00 92.31 104 PRO A C 1
ATOM 721 O O . PRO A 1 104 ? 7.662 -12.655 -9.080 1.00 92.31 104 PRO A O 1
ATOM 724 N N . SER A 1 105 ? 7.097 -14.801 -8.817 1.00 89.19 105 SER A N 1
ATOM 725 C CA . SER A 1 105 ? 8.217 -15.298 -9.626 1.00 89.19 105 SER A CA 1
ATOM 726 C C . SER A 1 105 ? 8.271 -14.627 -11.007 1.00 89.19 105 SER A C 1
ATOM 728 O O . SER A 1 105 ? 7.261 -14.542 -11.709 1.00 89.19 105 SER A O 1
ATOM 730 N N . GLY A 1 106 ? 9.459 -14.155 -11.396 1.00 87.94 106 GLY A N 1
ATOM 731 C CA . GLY A 1 106 ? 9.679 -13.452 -12.665 1.00 87.94 106 GLY A CA 1
ATOM 732 C C . GLY A 1 106 ? 9.326 -11.961 -12.648 1.00 87.94 106 GLY A C 1
ATOM 733 O O . GLY A 1 106 ? 9.376 -11.334 -13.706 1.00 87.94 106 GLY A O 1
ATOM 734 N N . TRP A 1 107 ? 8.995 -11.402 -11.481 1.00 89.81 107 TRP A N 1
ATOM 735 C CA . TRP A 1 107 ? 8.707 -9.982 -11.290 1.00 89.81 107 TRP A CA 1
ATOM 736 C C . TRP A 1 107 ? 9.603 -9.359 -10.225 1.00 89.81 107 TRP A C 1
ATOM 738 O O . TRP A 1 107 ? 9.880 -9.962 -9.191 1.00 89.81 107 TRP A O 1
ATOM 748 N N . TYR A 1 108 ? 10.003 -8.116 -10.467 1.00 87.38 108 TYR A N 1
ATOM 749 C CA . TYR A 1 108 ? 10.723 -7.280 -9.518 1.00 87.38 108 TYR A CA 1
ATOM 750 C C . TYR A 1 108 ? 9.736 -6.378 -8.771 1.00 87.38 108 TYR A C 1
ATOM 752 O O . TYR A 1 108 ? 8.893 -5.722 -9.387 1.00 87.38 108 TYR A O 1
ATOM 760 N N . ALA A 1 109 ? 9.853 -6.328 -7.441 1.00 85.56 109 ALA A N 1
ATOM 761 C CA . ALA A 1 109 ? 8.953 -5.564 -6.566 1.00 85.56 109 ALA A CA 1
ATOM 762 C C . ALA A 1 109 ? 9.131 -4.036 -6.676 1.00 85.56 109 ALA A C 1
ATOM 764 O O . ALA A 1 109 ? 8.283 -3.271 -6.211 1.00 85.56 109 ALA A O 1
ATOM 765 N N . ASN A 1 110 ? 10.232 -3.601 -7.299 1.00 80.31 110 ASN A N 1
ATOM 766 C CA . ASN A 1 110 ? 10.580 -2.207 -7.566 1.00 80.31 110 ASN A CA 1
ATOM 767 C C . ASN A 1 110 ? 10.456 -1.300 -6.326 1.00 80.31 110 ASN A C 1
ATOM 769 O O . ASN A 1 110 ? 9.680 -0.342 -6.325 1.00 80.31 110 ASN A O 1
ATOM 773 N N . PRO A 1 111 ? 11.240 -1.558 -5.260 1.00 81.50 111 PRO A N 1
ATOM 774 C CA . PRO A 1 111 ? 11.211 -0.736 -4.048 1.00 81.50 111 PRO A CA 1
ATOM 775 C C . PRO A 1 111 ? 11.747 0.686 -4.290 1.00 81.50 111 PRO A C 1
ATOM 777 O O . PRO A 1 111 ? 11.537 1.586 -3.474 1.00 81.50 111 PRO A O 1
ATOM 780 N N . VAL A 1 112 ? 12.443 0.917 -5.410 1.00 79.50 112 VAL A N 1
ATOM 781 C CA . VAL A 1 112 ? 12.953 2.229 -5.816 1.00 79.50 112 VAL A CA 1
ATOM 782 C C . VAL A 1 112 ? 12.724 2.506 -7.296 1.00 79.50 112 VAL A C 1
ATOM 784 O O . VAL A 1 112 ? 12.945 1.646 -8.143 1.00 79.50 112 VAL A O 1
ATOM 787 N N . PHE A 1 113 ? 12.387 3.757 -7.608 1.00 75.19 113 PHE A N 1
ATOM 788 C CA . PHE A 1 113 ? 12.372 4.281 -8.969 1.00 75.19 113 PHE A CA 1
ATOM 789 C C . PHE A 1 113 ? 13.423 5.361 -9.162 1.00 75.19 113 PHE A C 1
ATOM 791 O O . PHE A 1 113 ? 13.687 6.173 -8.276 1.00 75.19 113 PHE A O 1
ATOM 798 N N . GLN A 1 114 ? 14.001 5.409 -10.358 1.00 71.00 114 GLN A N 1
ATOM 799 C CA . GLN A 1 114 ? 14.775 6.566 -10.784 1.00 71.00 114 GLN A CA 1
ATOM 800 C C . GLN A 1 114 ? 13.814 7.652 -11.241 1.00 71.00 114 GLN A C 1
ATOM 802 O O . GLN A 1 114 ? 13.180 7.529 -12.286 1.00 71.00 114 GLN A O 1
ATOM 807 N N . THR A 1 115 ? 13.744 8.740 -10.484 1.00 69.06 115 THR A N 1
ATOM 808 C CA . THR A 1 115 ? 13.030 9.943 -10.903 1.00 69.06 115 THR A CA 1
ATOM 809 C C . THR A 1 115 ? 14.044 11.006 -11.307 1.00 69.06 115 THR A C 1
ATOM 811 O O . THR A 1 115 ? 15.039 11.248 -10.622 1.00 69.06 115 THR A O 1
ATOM 814 N N . ALA A 1 116 ? 13.816 11.654 -12.443 1.00 61.16 116 ALA A N 1
ATOM 815 C CA . ALA A 1 116 ? 14.653 12.740 -12.934 1.00 61.16 116 ALA A CA 1
ATOM 816 C C . ALA A 1 116 ? 13.788 13.975 -13.208 1.00 61.16 116 ALA A C 1
ATOM 818 O O . ALA A 1 116 ? 12.586 13.838 -13.444 1.00 61.16 116 ALA A O 1
ATOM 819 N N . PRO A 1 117 ? 14.371 15.183 -13.179 1.00 60.53 117 PRO A N 1
ATOM 820 C CA . PRO A 1 117 ? 13.682 16.372 -13.657 1.00 60.53 117 PRO A CA 1
ATOM 821 C C . PRO A 1 117 ? 13.297 16.178 -15.130 1.00 60.53 117 PRO A C 1
ATOM 823 O O . PRO A 1 117 ? 14.043 15.558 -15.887 1.00 60.53 117 PRO A O 1
ATOM 826 N N . LEU A 1 118 ? 12.174 16.761 -15.562 1.00 54.97 118 LEU A N 1
ATOM 827 C CA . LEU A 1 118 ? 11.759 16.743 -16.975 1.00 54.97 118 LEU A CA 1
ATOM 828 C C . LEU A 1 118 ? 12.783 17.423 -17.909 1.00 54.97 118 LEU A C 1
ATOM 830 O O . LEU A 1 118 ? 12.739 17.231 -19.121 1.00 54.97 118 LEU A O 1
ATOM 834 N N . THR A 1 119 ? 13.725 18.194 -17.357 1.00 52.44 119 THR A N 1
ATOM 835 C CA . THR A 1 119 ? 14.767 18.914 -18.094 1.00 52.44 119 THR A CA 1
ATOM 836 C C . THR A 1 119 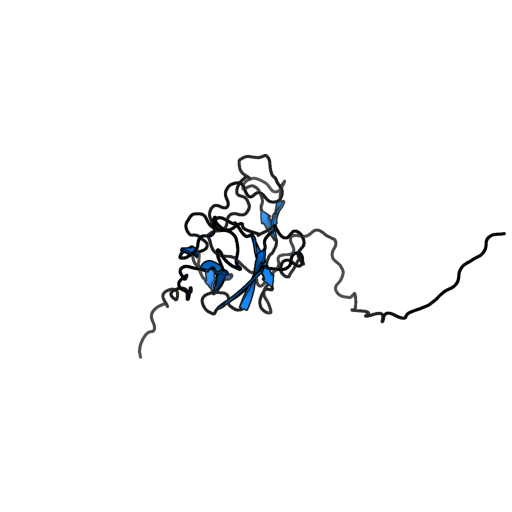? 16.169 18.501 -17.621 1.00 52.44 119 THR A C 1
ATOM 838 O O . THR A 1 119 ? 16.649 18.983 -16.596 1.00 52.44 119 THR A O 1
ATOM 841 N N . GLY A 1 120 ? 16.852 17.653 -18.399 1.00 52.47 120 GLY A N 1
ATOM 842 C CA . GLY A 1 120 ? 18.291 17.369 -18.264 1.00 52.47 120 GLY A CA 1
ATOM 843 C C . GLY A 1 120 ? 18.670 16.117 -17.452 1.00 52.47 120 GLY A C 1
ATOM 844 O O . GLY A 1 120 ? 17.970 15.691 -16.541 1.00 52.47 120 GLY A O 1
ATOM 845 N N . ALA A 1 121 ? 19.817 15.515 -17.796 1.00 53.25 121 ALA A N 1
ATOM 846 C CA . ALA A 1 121 ? 20.307 14.256 -17.215 1.00 53.25 121 ALA A CA 1
ATOM 847 C C . ALA A 1 121 ? 20.980 14.404 -15.833 1.00 53.25 121 ALA A C 1
ATOM 849 O O . ALA A 1 121 ? 21.179 13.407 -15.134 1.00 53.25 121 ALA A O 1
ATOM 850 N N . ALA A 1 122 ? 21.341 15.626 -15.432 1.00 55.09 122 ALA A N 1
ATOM 851 C CA . ALA A 1 122 ? 21.915 15.901 -14.120 1.00 55.09 122 ALA A CA 1
ATOM 852 C C . ALA A 1 122 ? 20.796 15.928 -13.063 1.00 55.09 122 ALA A C 1
ATOM 854 O O . ALA A 1 122 ? 19.887 16.748 -13.144 1.00 55.09 122 ALA A O 1
ATOM 855 N N . GLY A 1 123 ? 20.859 15.032 -12.071 1.00 57.41 123 GLY A N 1
ATOM 856 C CA . GLY A 1 123 ? 19.903 15.006 -10.953 1.00 57.41 123 GLY A CA 1
ATOM 857 C C . GLY A 1 123 ? 18.907 13.842 -10.940 1.00 57.41 123 GLY A C 1
ATOM 858 O O . GLY A 1 123 ? 17.808 14.000 -10.406 1.00 57.41 123 GLY A O 1
ATOM 859 N N . ARG A 1 124 ? 19.268 12.676 -11.498 1.00 64.81 124 ARG A N 1
ATOM 860 C CA . ARG A 1 124 ? 18.541 11.423 -11.228 1.00 64.81 124 ARG A CA 1
ATOM 861 C C . ARG A 1 124 ? 18.577 11.130 -9.725 1.00 64.81 124 ARG A C 1
ATOM 863 O O . ARG A 1 124 ? 19.648 11.144 -9.121 1.00 64.81 124 ARG A O 1
ATOM 870 N N . VAL A 1 125 ? 17.417 10.890 -9.131 1.00 68.44 125 VAL A N 1
ATOM 871 C CA . VAL A 1 125 ? 17.257 10.566 -7.714 1.00 68.44 125 VAL A CA 1
ATOM 872 C C . VAL A 1 125 ? 16.594 9.202 -7.618 1.00 68.44 125 VAL A C 1
ATOM 874 O O . VAL A 1 125 ? 15.579 8.955 -8.267 1.00 68.44 125 VAL A O 1
ATOM 877 N N . GLN A 1 126 ? 17.149 8.332 -6.777 1.00 71.94 126 GLN A N 1
ATOM 878 C CA . GLN A 1 126 ? 16.446 7.129 -6.354 1.00 71.94 126 GLN A CA 1
ATOM 879 C C . GLN A 1 126 ? 15.356 7.521 -5.367 1.00 71.94 126 GLN A C 1
ATOM 881 O O . GLN A 1 126 ? 15.631 7.958 -4.249 1.00 71.94 126 GLN A O 1
ATOM 886 N N . THR A 1 127 ? 14.118 7.378 -5.803 1.00 76.56 127 THR A N 1
ATOM 887 C CA . THR A 1 127 ? 12.933 7.608 -4.998 1.00 76.56 127 THR A CA 1
ATOM 888 C C . THR A 1 127 ? 12.448 6.275 -4.464 1.00 76.56 127 THR A C 1
ATOM 890 O O . THR A 1 127 ? 12.173 5.361 -5.235 1.00 76.56 127 THR A O 1
ATOM 893 N N . ARG A 1 128 ? 12.355 6.166 -3.137 1.00 81.56 128 ARG A N 1
ATOM 894 C CA . ARG A 1 128 ? 11.763 4.997 -2.481 1.00 81.56 128 ARG A CA 1
ATOM 895 C C . ARG A 1 128 ? 10.270 4.964 -2.770 1.00 81.56 128 ARG A C 1
ATOM 897 O O . ARG A 1 128 ? 9.582 5.947 -2.504 1.00 81.56 128 ARG A O 1
ATOM 904 N N . HIS A 1 129 ? 9.793 3.852 -3.310 1.00 82.69 129 HIS A N 1
ATOM 905 C CA . HIS A 1 129 ? 8.386 3.653 -3.603 1.00 82.69 129 HIS A CA 1
ATOM 906 C C . HIS A 1 129 ? 7.732 3.087 -2.341 1.00 82.69 129 HIS A C 1
ATOM 908 O O . HIS A 1 129 ? 7.724 1.887 -2.090 1.00 82.69 129 HIS A O 1
ATOM 914 N N . VAL A 1 130 ? 7.301 4.001 -1.476 1.00 87.31 130 VAL A N 1
ATOM 915 C CA . VAL A 1 130 ? 6.667 3.729 -0.186 1.00 87.31 130 VAL A CA 1
ATOM 916 C C . VAL A 1 130 ? 5.689 4.859 0.095 1.00 87.31 130 VAL A C 1
ATOM 918 O O . VAL A 1 130 ? 6.008 6.025 -0.140 1.00 87.31 130 VAL A O 1
ATOM 921 N N . PHE A 1 131 ? 4.500 4.520 0.582 1.00 88.50 131 PHE A N 1
ATOM 922 C CA . PHE A 1 131 ? 3.403 5.477 0.696 1.00 88.50 131 PHE A CA 1
ATOM 923 C C . PHE A 1 131 ? 2.761 5.422 2.057 1.00 88.50 131 PHE A C 1
ATOM 925 O O . PHE A 1 131 ? 2.433 4.351 2.551 1.00 88.50 131 PHE A O 1
ATOM 932 N N . GLN A 1 132 ? 2.500 6.579 2.638 1.00 90.19 132 GLN A N 1
ATOM 933 C CA . GLN A 1 132 ? 1.692 6.647 3.835 1.00 90.19 132 GLN A CA 1
ATOM 934 C C . GLN A 1 132 ? 0.196 6.641 3.483 1.00 90.19 132 GLN A C 1
ATOM 936 O O . GLN A 1 132 ? -0.248 7.379 2.600 1.00 90.19 132 GLN A O 1
ATOM 941 N N . THR A 1 133 ? -0.593 5.838 4.196 1.00 92.38 133 THR A N 1
ATOM 942 C CA . THR A 1 133 ? -2.054 5.836 4.080 1.00 92.38 133 THR A CA 1
ATOM 943 C C . THR A 1 133 ? -2.644 7.188 4.511 1.00 92.38 133 THR A C 1
ATOM 945 O O . THR A 1 133 ? -2.019 7.957 5.265 1.00 92.38 133 THR A O 1
ATOM 948 N N . PRO A 1 134 ? -3.893 7.489 4.115 1.00 92.56 134 PRO A N 1
ATOM 949 C CA . PRO A 1 134 ? -4.722 8.439 4.845 1.00 92.56 134 PRO A CA 1
ATOM 950 C C . PRO A 1 134 ? -4.880 8.018 6.322 1.00 92.56 134 PRO A C 1
ATOM 952 O O . PRO A 1 134 ? -4.573 6.873 6.674 1.00 92.56 134 PRO A O 1
ATOM 955 N N . PRO A 1 135 ? -5.340 8.923 7.205 1.00 94.56 135 PRO A N 1
ATOM 956 C CA . PRO A 1 135 ? -5.689 8.561 8.576 1.00 94.56 135 PRO A CA 1
ATOM 957 C C . PRO A 1 135 ? -6.795 7.500 8.563 1.00 94.56 135 PRO A C 1
ATOM 959 O O . PRO A 1 135 ? -7.850 7.724 7.963 1.00 94.56 135 PRO A O 1
ATOM 962 N N . LEU A 1 136 ? -6.538 6.355 9.196 1.00 96.44 136 LEU A N 1
ATOM 963 C CA . LEU A 1 136 ? -7.429 5.197 9.155 1.00 96.44 136 LEU A CA 1
ATOM 964 C C . LEU A 1 136 ? -8.495 5.273 10.255 1.00 96.44 136 LEU A C 1
ATOM 966 O O . LEU A 1 136 ? -8.179 5.468 11.430 1.00 96.44 136 LEU A O 1
ATOM 970 N N . TYR A 1 137 ? -9.753 5.082 9.875 1.00 97.75 137 TYR A N 1
ATOM 971 C CA . TYR A 1 137 ? -10.914 5.020 10.758 1.00 97.75 137 TYR A CA 1
ATOM 972 C C . TYR A 1 137 ? -11.731 3.770 10.440 1.00 97.75 137 TYR A C 1
ATOM 974 O O . TYR A 1 137 ? -11.773 3.336 9.290 1.00 97.75 137 TYR A O 1
ATOM 982 N N . ALA A 1 138 ? -12.378 3.202 11.456 1.00 97.44 138 ALA A N 1
ATOM 983 C CA . ALA A 1 138 ? -13.232 2.037 11.272 1.00 97.44 138 ALA A CA 1
ATOM 984 C C . ALA A 1 138 ? -14.426 2.346 10.350 1.00 97.44 138 ALA A C 1
ATOM 986 O O . ALA A 1 138 ? -14.890 3.489 10.287 1.00 97.44 138 ALA A O 1
ATOM 987 N N . GLY A 1 139 ? -14.919 1.334 9.638 1.00 96.62 139 GLY A N 1
ATOM 988 C CA . GLY A 1 139 ? -16.032 1.451 8.697 1.00 96.62 139 GLY A CA 1
ATOM 989 C C . GLY A 1 139 ? -15.670 2.156 7.389 1.00 96.62 139 GLY A C 1
ATOM 990 O O . GLY A 1 139 ? -16.567 2.620 6.690 1.00 96.62 139 GLY A O 1
ATOM 991 N N . GLN A 1 140 ? -14.377 2.295 7.072 1.00 96.88 140 GLN A N 1
ATOM 992 C CA . GLN A 1 140 ? -13.903 3.007 5.881 1.00 96.88 140 GLN A CA 1
ATOM 993 C C . GLN A 1 140 ? -12.985 2.146 5.013 1.00 96.88 140 GLN A C 1
ATOM 995 O O . GLN A 1 140 ? -12.145 1.399 5.519 1.00 96.88 140 GLN A O 1
ATOM 1000 N N . THR A 1 141 ? -13.110 2.326 3.698 1.00 96.00 141 THR A N 1
ATOM 1001 C CA . THR A 1 141 ? -12.230 1.726 2.689 1.00 96.00 141 THR A CA 1
ATOM 1002 C C . THR A 1 141 ? -11.369 2.804 2.045 1.00 96.00 141 THR A C 1
ATOM 1004 O O . THR A 1 141 ? -11.869 3.806 1.537 1.00 96.00 141 THR A O 1
ATOM 1007 N N . TYR A 1 142 ? -10.064 2.568 2.009 1.00 94.75 142 TYR A N 1
ATOM 1008 C CA . TYR A 1 142 ? -9.055 3.452 1.446 1.00 94.75 142 TYR A CA 1
ATOM 1009 C C . TYR A 1 142 ? -8.443 2.777 0.226 1.00 94.75 142 TYR A C 1
ATOM 1011 O O . TYR A 1 142 ? -7.643 1.855 0.361 1.00 94.75 142 TYR A O 1
ATOM 1019 N N . ARG A 1 143 ? -8.834 3.232 -0.964 1.00 94.12 143 ARG A N 1
ATOM 1020 C CA . ARG A 1 143 ? -8.354 2.690 -2.241 1.00 94.12 143 ARG A CA 1
ATOM 1021 C C . ARG A 1 143 ? -7.242 3.556 -2.808 1.00 94.12 143 ARG A C 1
ATOM 1023 O O . ARG A 1 143 ? -7.344 4.786 -2.784 1.00 94.12 143 ARG A O 1
ATOM 1030 N N . SER A 1 144 ? -6.194 2.934 -3.333 1.00 91.12 144 SER A N 1
ATOM 1031 C CA . SER A 1 144 ? -5.155 3.654 -4.064 1.00 91.12 144 SER A CA 1
ATOM 1032 C C . SER A 1 144 ? -5.748 4.404 -5.267 1.00 91.12 144 SER A C 1
ATOM 1034 O O . SER A 1 144 ? -6.734 3.989 -5.871 1.00 91.12 144 SER A O 1
ATOM 1036 N N . GLY A 1 145 ? -5.211 5.587 -5.569 1.00 86.50 145 GLY A N 1
ATOM 1037 C CA . GLY A 1 145 ? -5.739 6.484 -6.607 1.00 86.50 145 GLY A CA 1
ATOM 1038 C C . GLY A 1 145 ? -6.982 7.283 -6.202 1.00 86.50 145 GLY A C 1
ATOM 1039 O O . GLY A 1 145 ? -7.361 8.217 -6.905 1.00 86.50 145 GLY A O 1
ATOM 1040 N N . SER A 1 146 ? -7.597 6.970 -5.058 1.00 86.12 146 SER A N 1
ATOM 1041 C CA . SER A 1 146 ? -8.761 7.685 -4.529 1.00 86.12 146 SER A CA 1
ATOM 1042 C C . SER A 1 146 ? -8.377 8.569 -3.342 1.00 86.12 146 SER A C 1
ATOM 1044 O O . SER A 1 146 ? -7.543 8.203 -2.515 1.00 86.12 146 SER A O 1
ATOM 1046 N N . GLY A 1 147 ? -8.975 9.762 -3.246 1.00 80.81 147 GLY A N 1
ATOM 1047 C CA . GLY A 1 147 ? -8.759 10.669 -2.108 1.00 80.81 147 GLY A CA 1
ATOM 1048 C C . GLY A 1 147 ? -7.300 11.104 -1.897 1.00 80.81 147 GLY A C 1
ATOM 1049 O O . GLY A 1 147 ? -6.924 11.437 -0.776 1.00 80.81 147 GLY A O 1
ATOM 1050 N N . GLY A 1 148 ? -6.471 11.057 -2.948 1.00 80.00 148 GLY A N 1
ATOM 1051 C CA . GLY A 1 148 ? -5.042 11.382 -2.897 1.00 80.00 148 GLY A CA 1
ATOM 1052 C C . GLY A 1 148 ? -4.140 10.239 -2.419 1.00 80.00 148 GLY A C 1
ATOM 1053 O O . GLY A 1 148 ? -2.919 10.360 -2.485 1.00 80.00 148 GLY A O 1
ATOM 1054 N N . PHE A 1 149 ? -4.685 9.102 -1.971 1.00 87.81 149 PHE A N 1
ATOM 1055 C CA . PHE A 1 149 ? -3.853 7.982 -1.536 1.00 87.81 149 PHE A CA 1
ATOM 1056 C C . PHE A 1 149 ? -3.058 7.417 -2.720 1.00 87.81 149 PHE A C 1
ATOM 1058 O O . PHE A 1 149 ? -3.629 7.003 -3.726 1.00 87.81 149 PHE A O 1
ATOM 1065 N N . MET A 1 150 ? -1.727 7.439 -2.610 1.00 85.94 150 MET A N 1
ATOM 1066 C CA . MET A 1 150 ? -0.751 7.154 -3.673 1.00 85.94 150 MET A CA 1
ATOM 1067 C C . MET A 1 150 ? -0.745 8.131 -4.859 1.00 85.94 150 MET A C 1
ATOM 1069 O O . MET A 1 150 ? 0.319 8.325 -5.441 1.00 85.94 150 MET A O 1
ATOM 1073 N N . SER A 1 151 ? -1.863 8.775 -5.202 1.00 81.94 151 SER A N 1
ATOM 1074 C CA . SER A 1 151 ? -1.935 9.721 -6.325 1.00 81.94 151 SER A CA 1
ATOM 1075 C C . SER A 1 151 ? -1.472 11.135 -6.014 1.00 81.94 151 SER A C 1
ATOM 1077 O O . SER A 1 151 ? -0.968 11.831 -6.891 1.00 81.94 151 SER A O 1
ATOM 1079 N N . ASP A 1 152 ? -1.602 11.541 -4.759 1.00 75.44 152 ASP A N 1
ATOM 1080 C CA . ASP A 1 152 ? -1.080 12.792 -4.237 1.00 75.44 152 ASP A CA 1
ATOM 1081 C C . ASP A 1 152 ? -0.563 12.538 -2.816 1.00 75.44 152 ASP A C 1
ATOM 1083 O O . ASP A 1 152 ? -1.257 12.770 -1.823 1.00 75.44 152 ASP A O 1
ATOM 1087 N N . PRO A 1 153 ? 0.665 12.014 -2.682 1.00 63.97 153 PRO A N 1
ATOM 1088 C CA . PRO A 1 153 ? 1.242 11.688 -1.385 1.00 63.97 153 PRO A CA 1
ATOM 1089 C C . PRO A 1 153 ? 1.584 12.948 -0.563 1.00 63.97 153 PRO A C 1
ATOM 1091 O O . PRO A 1 153 ? 2.166 12.836 0.522 1.00 63.97 153 PRO A O 1
ATOM 1094 N N . GLY A 1 154 ? 1.233 14.146 -1.051 1.00 68.06 154 GLY A N 1
ATOM 1095 C CA . GLY A 1 154 ? 1.552 15.422 -0.435 1.00 68.06 154 GLY A CA 1
ATOM 1096 C C . GLY A 1 154 ? 3.060 15.651 -0.400 1.00 68.06 154 GLY A C 1
ATOM 1097 O O . GLY A 1 154 ? 3.773 15.350 -1.350 1.00 68.06 154 GLY A O 1
ATOM 1098 N N . THR A 1 155 ? 3.570 16.151 0.725 1.00 57.78 155 THR A N 1
ATOM 1099 C CA . THR A 1 155 ? 4.995 16.479 0.912 1.00 57.78 155 THR A CA 1
ATOM 1100 C C . THR A 1 155 ? 5.888 15.276 1.235 1.00 57.78 155 THR A C 1
ATOM 1102 O O . THR A 1 155 ? 7.032 15.461 1.666 1.00 57.78 155 THR A O 1
ATOM 1105 N N . GLN A 1 156 ? 5.398 14.043 1.055 1.00 62.00 156 GLN A N 1
ATOM 1106 C CA . GLN A 1 156 ? 6.202 12.834 1.233 1.00 62.00 156 GLN A CA 1
ATOM 1107 C C . GLN A 1 156 ? 7.310 12.790 0.175 1.00 62.00 156 GLN A C 1
ATOM 1109 O O . GLN A 1 156 ? 7.163 12.274 -0.931 1.00 62.00 156 GLN A O 1
ATOM 1114 N N . THR A 1 157 ? 8.456 13.356 0.539 1.00 56.72 157 THR A N 1
ATOM 1115 C CA . THR A 1 157 ? 9.685 13.305 -0.241 1.00 56.72 157 THR A CA 1
ATOM 1116 C C . THR A 1 157 ? 10.605 12.273 0.364 1.00 56.72 157 THR A C 1
ATOM 1118 O O . THR A 1 157 ? 10.892 12.280 1.560 1.00 56.72 157 THR A O 1
ATOM 1121 N N . THR A 1 158 ? 11.079 11.343 -0.453 1.00 56.12 158 THR A N 1
ATOM 1122 C CA . THR A 1 158 ? 12.152 10.454 -0.034 1.00 56.12 158 THR A CA 1
ATOM 1123 C C . THR A 1 158 ? 13.093 10.189 -1.208 1.00 56.12 158 THR A C 1
ATOM 1125 O O . THR A 1 158 ? 12.678 9.541 -2.170 1.00 56.12 158 THR A O 1
ATOM 1128 N N . PRO A 1 159 ? 14.357 10.657 -1.139 1.00 53.47 159 PRO A N 1
ATOM 1129 C CA . PRO A 1 159 ? 14.956 11.468 -0.070 1.00 53.47 159 PRO A CA 1
ATOM 1130 C C . PRO A 1 159 ? 14.349 12.887 0.032 1.00 53.47 159 PRO A C 1
ATOM 1132 O O . PRO A 1 159 ? 13.764 13.365 -0.944 1.00 53.47 159 PRO A O 1
ATOM 1135 N N . PRO A 1 160 ? 14.484 13.562 1.193 1.00 55.78 160 PRO A N 1
ATOM 1136 C CA . PRO A 1 160 ? 14.038 14.942 1.370 1.00 55.78 160 PRO A CA 1
ATOM 1137 C C . PRO A 1 160 ? 14.625 15.867 0.296 1.00 55.78 160 PRO A C 1
ATOM 1139 O O . PRO A 1 160 ? 15.826 15.821 0.026 1.00 55.78 160 PRO A O 1
ATOM 1142 N N . SER A 1 161 ? 13.796 16.718 -0.314 1.00 55.59 161 SER A N 1
ATOM 1143 C CA . SER A 1 161 ? 14.240 17.711 -1.300 1.00 55.59 161 SER A CA 1
ATOM 1144 C C . SER A 1 161 ? 13.640 19.080 -1.002 1.00 55.59 161 SER A C 1
ATOM 1146 O O . SER A 1 161 ? 12.451 19.195 -0.727 1.00 55.59 161 SER A O 1
ATOM 1148 N N . THR A 1 162 ? 14.462 20.128 -1.073 1.00 58.06 162 THR A N 1
ATOM 1149 C CA . THR A 1 162 ? 14.056 21.525 -0.834 1.00 58.06 162 THR A CA 1
ATOM 1150 C C . THR A 1 162 ? 13.543 22.234 -2.087 1.00 58.06 162 THR A C 1
ATOM 1152 O O . THR A 1 162 ? 13.161 23.401 -2.030 1.00 58.06 162 THR A O 1
ATOM 1155 N N . ILE A 1 163 ? 13.541 21.563 -3.239 1.00 55.94 163 ILE A N 1
ATOM 1156 C CA . ILE A 1 163 ? 13.125 22.161 -4.507 1.00 55.94 163 ILE A CA 1
ATOM 1157 C C . ILE A 1 163 ? 11.625 21.902 -4.676 1.00 55.94 163 ILE A C 1
ATOM 1159 O O . ILE A 1 163 ? 11.187 20.756 -4.699 1.00 55.94 163 ILE A O 1
ATOM 1163 N N . SER A 1 164 ? 10.841 22.974 -4.819 1.00 55.53 164 SER A N 1
ATOM 1164 C CA . SER A 1 164 ? 9.367 22.934 -4.851 1.00 55.53 164 SER A CA 1
ATOM 1165 C C . SER A 1 164 ? 8.794 21.959 -5.893 1.00 55.53 164 SER A C 1
ATOM 1167 O O . SER A 1 164 ? 7.844 21.238 -5.611 1.00 55.53 164 SER A O 1
ATOM 1169 N N . GLN A 1 165 ? 9.438 21.824 -7.058 1.00 53.66 165 GLN A N 1
ATOM 1170 C CA . GLN A 1 165 ? 9.028 20.877 -8.107 1.00 53.66 165 GLN A CA 1
ATOM 1171 C C . GLN A 1 165 ? 9.264 19.389 -7.757 1.00 53.66 165 GLN A C 1
ATOM 1173 O O . GLN A 1 165 ? 9.007 18.515 -8.579 1.00 53.66 165 GLN A O 1
ATOM 1178 N N . TYR A 1 166 ? 9.796 19.092 -6.565 1.00 52.19 166 TYR A N 1
ATOM 1179 C CA . TYR A 1 166 ? 10.172 17.754 -6.099 1.00 52.19 166 TYR A CA 1
ATOM 1180 C C . TYR A 1 166 ? 9.448 17.310 -4.822 1.00 52.19 166 TYR A C 1
ATOM 1182 O O . TYR A 1 166 ? 9.780 16.246 -4.299 1.00 52.19 166 TYR A O 1
ATOM 1190 N N . THR A 1 167 ? 8.481 18.079 -4.314 1.00 54.03 167 THR A N 1
ATOM 1191 C CA . THR A 1 167 ? 7.814 17.786 -3.034 1.00 54.03 167 THR A CA 1
ATOM 1192 C C . THR A 1 167 ? 6.867 16.579 -3.074 1.00 54.03 167 THR A C 1
ATOM 1194 O O . THR A 1 167 ? 6.577 16.030 -2.019 1.00 54.03 167 THR A O 1
ATOM 1197 N N . THR A 1 168 ? 6.476 16.102 -4.263 1.00 58.06 168 THR A N 1
ATOM 1198 C CA . THR A 1 168 ? 5.530 14.984 -4.484 1.00 58.06 168 THR A CA 1
ATOM 1199 C C . THR A 1 168 ? 6.151 13.799 -5.246 1.00 58.06 168 THR A C 1
ATOM 1201 O O . THR A 1 168 ? 5.457 13.048 -5.927 1.00 58.06 168 THR A O 1
ATOM 1204 N N . ARG A 1 169 ? 7.477 13.604 -5.170 1.00 61.94 169 ARG A N 1
ATOM 1205 C CA . ARG A 1 169 ? 8.215 12.627 -6.008 1.00 61.94 169 ARG A CA 1
ATOM 1206 C C . ARG A 1 169 ? 7.765 11.169 -5.902 1.00 61.94 169 ARG A C 1
ATOM 1208 O O . ARG A 1 169 ? 8.091 10.398 -6.798 1.00 61.94 169 ARG A O 1
ATOM 1215 N N . VAL A 1 170 ? 7.077 10.785 -4.830 1.00 65.81 170 VAL A N 1
ATOM 1216 C CA . VAL A 1 170 ? 6.574 9.415 -4.667 1.00 65.81 170 VAL A CA 1
ATOM 1217 C C . VAL A 1 170 ? 5.207 9.205 -5.325 1.00 65.81 170 VAL A C 1
ATOM 1219 O O . VAL A 1 170 ? 4.723 8.092 -5.281 1.00 65.81 170 VAL A O 1
ATOM 1222 N N . ALA A 1 171 ? 4.580 10.215 -5.943 1.00 67.00 171 ALA A N 1
ATOM 1223 C CA . ALA A 1 171 ? 3.233 10.088 -6.507 1.00 67.00 171 ALA A CA 1
ATOM 1224 C C . ALA A 1 171 ? 3.147 9.043 -7.637 1.00 67.00 171 ALA A C 1
ATOM 1226 O O . ALA A 1 171 ? 4.006 8.977 -8.515 1.00 67.00 171 ALA A O 1
ATOM 1227 N N . SER A 1 172 ? 2.069 8.262 -7.629 1.00 74.88 172 SER A N 1
ATOM 1228 C CA . SER A 1 172 ? 1.710 7.251 -8.628 1.00 74.88 172 SER A CA 1
ATOM 1229 C C . SER A 1 172 ? 0.372 7.608 -9.296 1.00 74.88 172 SER A C 1
ATOM 1231 O O . SER A 1 172 ? -0.371 8.446 -8.813 1.00 74.88 172 SER A O 1
ATOM 1233 N N . GLY A 1 173 ? -0.006 6.951 -10.393 1.00 78.81 173 GLY A N 1
ATOM 1234 C CA . GLY A 1 173 ? -1.381 7.009 -10.913 1.00 78.81 173 GLY A CA 1
ATOM 1235 C C . GLY A 1 173 ? -2.423 6.293 -10.035 1.00 78.81 173 GLY A C 1
ATOM 1236 O O . GLY A 1 173 ? -3.563 6.159 -10.458 1.00 78.81 173 GLY A O 1
ATOM 1237 N N . GLY A 1 174 ? -2.041 5.797 -8.850 1.00 85.25 174 GLY A N 1
ATOM 1238 C CA . GLY A 1 174 ? -2.891 4.972 -7.984 1.00 85.25 174 GLY A CA 1
ATOM 1239 C C . GLY A 1 174 ? -2.729 3.465 -8.192 1.00 85.25 174 GLY A C 1
ATOM 1240 O O . GLY A 1 174 ? -3.391 2.692 -7.512 1.00 85.25 174 GLY A O 1
ATOM 1241 N N . VAL A 1 175 ? -1.830 3.051 -9.085 1.00 87.75 175 VAL A N 1
ATOM 1242 C CA . VAL A 1 175 ? -1.467 1.648 -9.328 1.00 87.75 175 VAL A CA 1
ATOM 1243 C C . VAL A 1 175 ? -0.001 1.456 -8.968 1.00 87.75 175 VAL A C 1
ATOM 1245 O O . VAL A 1 175 ? 0.837 2.293 -9.310 1.00 87.75 175 VAL A O 1
ATOM 1248 N N . TRP A 1 176 ? 0.333 0.364 -8.288 1.00 89.31 176 TRP A N 1
ATOM 1249 C CA . TRP A 1 176 ? 1.715 -0.007 -8.019 1.00 89.31 176 TRP A CA 1
ATOM 1250 C C . TRP A 1 176 ? 2.303 -0.786 -9.198 1.00 89.31 176 TRP A C 1
ATOM 1252 O O . TRP A 1 176 ? 1.890 -1.924 -9.413 1.00 89.31 176 TRP A O 1
ATOM 1262 N N . PRO A 1 177 ? 3.261 -0.238 -9.965 1.00 86.19 177 PRO A N 1
ATOM 1263 C CA . PRO A 1 177 ? 3.808 -0.952 -11.106 1.00 86.19 177 PRO A CA 1
ATOM 1264 C C . PRO A 1 177 ? 4.960 -1.868 -10.681 1.00 86.19 177 PRO A C 1
ATOM 1266 O O . PRO A 1 177 ? 5.914 -1.427 -10.033 1.00 86.19 177 PRO A O 1
ATOM 1269 N N . LEU A 1 178 ? 4.898 -3.132 -11.091 1.00 88.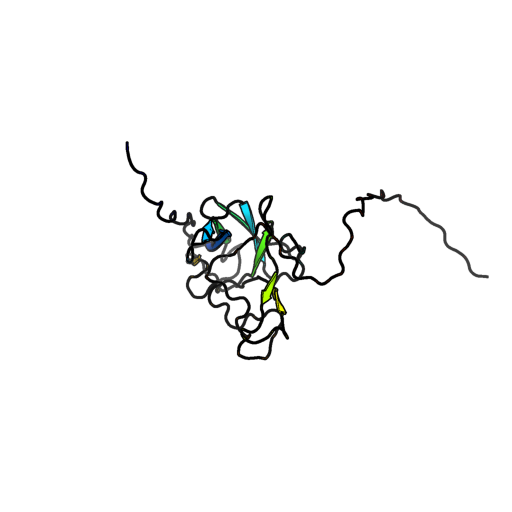00 178 LEU A N 1
ATOM 1270 C CA . LEU A 1 178 ? 6.037 -4.049 -11.068 1.00 88.00 178 LEU A CA 1
ATOM 1271 C C . LEU A 1 178 ? 6.588 -4.213 -12.488 1.00 88.00 178 LEU A C 1
ATOM 1273 O O . LEU A 1 178 ? 5.964 -3.808 -13.467 1.00 88.00 178 LEU A O 1
ATOM 1277 N N . SER A 1 179 ? 7.782 -4.786 -12.613 1.00 83.00 179 SER A N 1
ATOM 1278 C CA . SER A 1 179 ? 8.390 -5.039 -13.920 1.00 83.00 179 SER A CA 1
ATOM 1279 C C . SER A 1 179 ? 8.984 -6.438 -14.005 1.00 83.00 179 SER A C 1
ATOM 1281 O O . SER A 1 179 ? 9.500 -6.975 -13.027 1.00 83.00 179 SER A O 1
ATOM 1283 N N . ARG A 1 180 ? 8.944 -7.031 -15.202 1.00 82.31 180 ARG A N 1
ATOM 1284 C CA . ARG A 1 180 ? 9.675 -8.273 -15.522 1.00 82.31 180 ARG A CA 1
ATOM 1285 C C . ARG A 1 180 ? 11.152 -8.031 -15.805 1.00 82.31 180 ARG A C 1
ATOM 1287 O O . ARG A 1 180 ? 11.965 -8.947 -15.745 1.00 82.31 180 ARG A O 1
ATOM 1294 N N . VAL A 1 181 ? 11.488 -6.794 -16.165 1.00 74.56 181 VAL A N 1
ATOM 1295 C CA . VAL A 1 181 ? 12.847 -6.358 -16.468 1.00 74.56 181 VAL A CA 1
ATOM 1296 C C . VAL A 1 181 ? 13.221 -5.297 -15.452 1.00 74.56 181 VAL A C 1
ATOM 1298 O O . VAL A 1 181 ? 12.565 -4.259 -15.350 1.00 74.56 181 VAL A O 1
ATOM 1301 N N . ASN A 1 182 ? 14.286 -5.556 -14.703 1.00 60.16 182 ASN A N 1
ATOM 1302 C CA . ASN A 1 182 ? 14.973 -4.495 -13.999 1.00 60.16 182 ASN A CA 1
ATOM 1303 C C . ASN A 1 182 ? 15.985 -3.908 -14.979 1.00 60.16 182 ASN A C 1
ATOM 1305 O O . ASN A 1 182 ? 17.046 -4.495 -15.213 1.00 60.16 182 ASN A O 1
ATOM 1309 N N . GLU A 1 183 ? 15.658 -2.774 -15.595 1.00 52.56 183 GLU A N 1
ATOM 1310 C CA . GLU A 1 183 ? 16.712 -1.972 -16.195 1.00 52.56 183 GLU A CA 1
ATOM 1311 C C . GLU A 1 183 ? 17.608 -1.536 -15.044 1.00 52.56 183 GLU A C 1
ATOM 1313 O O . GLU A 1 183 ? 17.250 -0.648 -14.268 1.00 52.56 183 GLU A O 1
ATOM 1318 N N . VAL A 1 184 ? 18.755 -2.205 -14.896 1.00 47.56 184 VAL A N 1
ATOM 1319 C CA . VAL A 1 184 ? 19.771 -1.820 -13.927 1.00 47.56 184 VAL A CA 1
ATOM 1320 C C . VAL A 1 184 ? 20.169 -0.392 -14.267 1.00 47.56 184 VAL A C 1
ATOM 1322 O O . VAL A 1 184 ? 21.035 -0.130 -15.097 1.00 47.56 184 VAL A O 1
ATOM 1325 N N . SER A 1 185 ? 19.525 0.559 -13.612 1.00 41.97 185 SER A N 1
ATOM 1326 C CA . SER A 1 185 ? 19.976 1.934 -13.540 1.00 41.97 185 SER A CA 1
ATOM 1327 C C . SER A 1 185 ? 21.187 1.957 -12.597 1.00 41.97 185 SER A C 1
ATOM 1329 O O . SER A 1 185 ? 21.103 2.252 -11.409 1.00 41.97 185 SER A O 1
ATOM 1331 N N . ILE A 1 186 ? 22.314 1.503 -13.149 1.00 40.66 186 ILE A N 1
ATOM 1332 C CA . ILE A 1 186 ? 23.640 1.289 -12.546 1.00 40.66 186 ILE A CA 1
ATOM 1333 C C . ILE A 1 186 ? 23.989 2.476 -11.622 1.00 40.66 186 ILE A C 1
ATOM 1335 O O . ILE A 1 186 ? 23.911 3.628 -12.039 1.00 40.66 186 ILE A O 1
ATOM 1339 N N . SER A 1 187 ? 24.337 2.277 -10.342 1.00 31.92 187 SER A N 1
ATOM 1340 C CA . SER A 1 187 ? 25.742 2.112 -9.938 1.00 31.92 187 SER A CA 1
ATOM 1341 C C . SER A 1 187 ? 25.926 1.690 -8.468 1.00 31.92 187 SER A C 1
ATOM 1343 O O . SER A 1 187 ? 26.111 2.518 -7.577 1.00 31.92 187 SER A O 1
ATOM 1345 N N . ARG A 1 188 ? 26.076 0.383 -8.241 1.00 34.56 188 ARG A N 1
ATOM 1346 C CA . ARG A 1 188 ? 27.289 -0.161 -7.606 1.00 34.56 188 ARG A CA 1
ATOM 1347 C C . ARG A 1 188 ? 27.842 -1.204 -8.583 1.00 34.56 188 ARG A C 1
ATOM 1349 O O . ARG A 1 188 ? 27.062 -1.830 -9.287 1.00 34.56 188 ARG A O 1
ATOM 1356 N N . ARG A 1 189 ? 29.168 -1.262 -8.729 1.00 29.19 189 ARG A N 1
ATOM 1357 C CA . ARG A 1 189 ? 29.908 -1.962 -9.803 1.00 29.19 189 ARG A CA 1
ATOM 1358 C C . ARG A 1 189 ? 29.301 -3.323 -10.211 1.00 29.19 189 ARG A C 1
ATOM 1360 O O . ARG A 1 189 ? 28.852 -4.044 -9.324 1.00 29.19 189 ARG A O 1
ATOM 1367 N N . PRO A 1 190 ? 29.377 -3.722 -11.497 1.00 35.97 190 PRO A N 1
ATOM 1368 C CA . PRO A 1 190 ? 28.984 -5.064 -11.915 1.00 35.97 190 PRO A CA 1
ATOM 1369 C C . PRO A 1 190 ? 29.826 -6.106 -11.171 1.00 35.97 190 PRO A C 1
ATOM 1371 O O . PRO A 1 190 ? 31.055 -6.078 -11.258 1.00 35.97 190 PRO A O 1
ATOM 1374 N N . VAL A 1 191 ? 29.180 -7.018 -10.446 1.00 37.28 191 VAL A N 1
ATOM 1375 C CA . VAL A 1 191 ? 29.810 -8.286 -10.064 1.00 37.28 191 VAL A CA 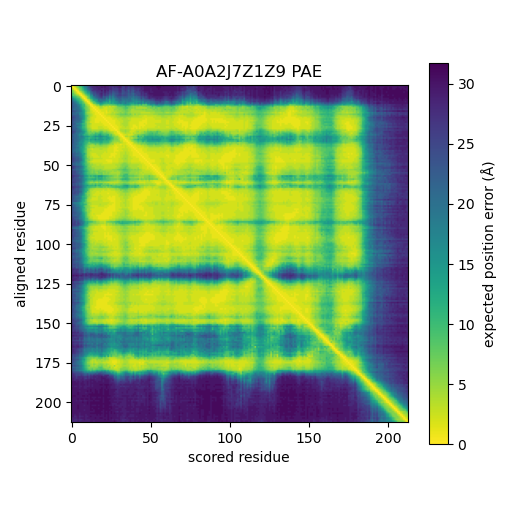1
ATOM 1376 C C . VAL A 1 191 ? 29.667 -9.212 -11.279 1.00 37.28 191 VAL A C 1
ATOM 1378 O O . VAL A 1 191 ? 28.546 -9.376 -11.763 1.00 37.28 191 VAL A O 1
ATOM 1381 N N . PRO A 1 192 ? 30.762 -9.765 -11.830 1.00 33.88 192 PRO A N 1
ATOM 1382 C CA . PRO A 1 192 ? 30.691 -10.699 -12.951 1.00 33.88 192 PRO A CA 1
ATOM 1383 C C . PRO A 1 192 ? 29.872 -11.953 -12.589 1.00 33.88 192 PRO A C 1
ATOM 1385 O O . PRO A 1 192 ? 29.890 -12.364 -11.427 1.00 33.88 192 PRO A O 1
ATOM 1388 N N . PRO A 1 193 ? 29.219 -12.608 -13.566 1.00 36.31 193 PRO A N 1
ATOM 1389 C CA . PRO A 1 193 ? 28.292 -13.722 -13.336 1.00 36.31 193 PRO A CA 1
ATOM 1390 C C . PRO A 1 193 ? 28.933 -15.042 -12.853 1.00 36.31 193 PRO A C 1
ATOM 1392 O O . PRO A 1 193 ? 28.229 -16.037 -12.741 1.00 36.31 193 PRO A O 1
ATOM 1395 N N . ASP A 1 194 ? 30.221 -15.054 -12.497 1.00 34.78 194 ASP A N 1
ATOM 1396 C CA . ASP A 1 194 ? 30.968 -16.260 -12.096 1.00 34.78 194 ASP A CA 1
ATOM 1397 C C . ASP A 1 194 ? 31.375 -16.302 -10.612 1.00 34.78 194 ASP A C 1
ATOM 1399 O O . ASP A 1 194 ? 32.248 -17.070 -10.208 1.00 34.78 194 ASP A O 1
ATOM 1403 N N . SER A 1 195 ? 30.735 -15.517 -9.742 1.00 38.00 195 SER A N 1
ATOM 1404 C CA . SER A 1 195 ? 30.910 -15.706 -8.294 1.00 38.00 195 SER A CA 1
ATOM 1405 C C . SER A 1 195 ? 29.960 -16.784 -7.790 1.00 38.00 195 SER A C 1
ATOM 1407 O O . SER A 1 195 ? 28.891 -16.510 -7.248 1.00 38.00 195 SER A O 1
ATOM 1409 N N . ALA A 1 196 ? 30.373 -18.030 -8.015 1.00 33.06 196 ALA A N 1
ATOM 1410 C CA . ALA A 1 196 ? 29.774 -19.211 -7.430 1.00 33.06 196 ALA A CA 1
ATOM 1411 C C . ALA A 1 196 ? 29.497 -18.997 -5.936 1.00 33.06 196 ALA A C 1
ATOM 1413 O O . ALA A 1 196 ? 30.345 -18.555 -5.159 1.00 33.06 196 ALA A O 1
ATOM 1414 N N . TYR A 1 197 ? 28.276 -19.360 -5.567 1.00 31.83 197 TYR A N 1
ATOM 1415 C CA . TYR A 1 197 ? 27.741 -19.475 -4.225 1.00 31.83 197 TYR A CA 1
ATOM 1416 C C . TYR A 1 197 ? 28.574 -20.487 -3.414 1.00 31.83 197 TYR A C 1
ATOM 1418 O O . TYR A 1 197 ? 28.168 -21.628 -3.202 1.00 31.83 197 TYR A O 1
ATOM 1426 N N . LEU A 1 198 ? 29.767 -20.105 -2.958 1.00 28.16 198 LEU A N 1
ATOM 1427 C CA . LEU A 1 198 ? 30.488 -20.870 -1.949 1.00 28.16 198 LEU A CA 1
ATOM 1428 C C . LEU A 1 198 ? 29.847 -20.569 -0.596 1.00 28.16 198 LEU A C 1
ATOM 1430 O O . LEU A 1 198 ? 30.262 -19.677 0.140 1.00 28.16 198 LEU A O 1
ATOM 1434 N N . ARG A 1 199 ? 28.818 -21.361 -0.270 1.00 34.03 199 ARG A N 1
ATOM 1435 C CA . ARG A 1 199 ? 28.476 -21.684 1.117 1.00 34.03 199 ARG A CA 1
ATOM 1436 C C . ARG A 1 199 ? 29.738 -22.229 1.783 1.00 34.03 199 ARG A C 1
ATOM 1438 O O . ARG A 1 199 ? 30.032 -23.415 1.670 1.00 34.03 199 ARG A O 1
ATOM 1445 N N . THR A 1 200 ? 30.477 -21.390 2.493 1.00 29.80 200 THR A N 1
ATOM 1446 C CA . THR A 1 200 ? 31.378 -21.879 3.532 1.00 29.80 200 THR A CA 1
ATOM 1447 C C . THR A 1 200 ? 30.530 -22.225 4.757 1.00 29.80 200 THR A C 1
ATOM 1449 O O . THR A 1 200 ? 29.791 -21.373 5.258 1.00 29.80 200 THR A O 1
ATOM 1452 N N . PRO A 1 201 ? 30.563 -23.478 5.245 1.00 31.64 201 PRO A N 1
ATOM 1453 C CA . PRO A 1 201 ? 29.900 -23.823 6.491 1.00 31.64 201 PRO A CA 1
ATOM 1454 C C . PRO A 1 201 ? 30.566 -23.060 7.642 1.00 31.64 201 PRO A C 1
ATOM 1456 O O . PRO A 1 201 ? 31.792 -22.957 7.706 1.00 31.64 201 PRO A O 1
ATOM 1459 N N . ARG A 1 202 ? 29.751 -22.533 8.566 1.00 36.41 202 ARG A N 1
ATOM 1460 C CA . ARG A 1 202 ? 30.214 -22.077 9.883 1.00 36.41 202 ARG A CA 1
ATOM 1461 C C . ARG A 1 202 ? 30.904 -23.254 10.578 1.00 36.41 202 ARG A C 1
ATOM 1463 O O . ARG A 1 202 ? 30.228 -24.089 11.170 1.00 36.41 202 ARG A O 1
ATOM 1470 N N . SER A 1 203 ? 32.232 -23.301 10.532 1.00 34.09 203 SER A N 1
ATOM 1471 C CA . SER A 1 203 ? 33.013 -24.064 11.503 1.00 34.09 203 SER A CA 1
ATOM 1472 C C . SER A 1 203 ? 33.265 -23.184 12.715 1.00 34.09 203 SER A C 1
ATOM 1474 O O . SER A 1 203 ? 33.847 -22.106 12.617 1.00 34.09 203 SER A O 1
ATOM 1476 N N . ALA A 1 204 ? 32.787 -23.660 13.858 1.00 42.25 204 ALA A N 1
ATOM 1477 C CA . ALA A 1 204 ? 33.193 -23.190 15.166 1.00 42.25 204 ALA A CA 1
ATOM 1478 C C . ALA A 1 204 ? 34.705 -23.393 15.352 1.00 42.25 204 ALA A C 1
ATOM 1480 O O . ALA A 1 204 ? 35.235 -24.447 15.006 1.00 42.25 204 ALA A O 1
ATOM 1481 N N . SER A 1 205 ? 35.382 -22.426 15.967 1.00 36.56 205 SER A N 1
ATOM 1482 C CA . SER A 1 205 ? 36.678 -22.673 16.595 1.00 36.56 205 SER A CA 1
ATOM 1483 C C . SER A 1 205 ? 36.838 -21.801 17.835 1.00 36.56 205 SER A C 1
ATOM 1485 O O . SER A 1 205 ? 36.962 -20.579 17.762 1.00 36.56 205 SER A O 1
ATOM 1487 N N . SER A 1 206 ? 36.794 -22.488 18.970 1.00 36.28 206 SER A N 1
ATOM 1488 C CA . SER A 1 206 ? 37.186 -22.055 20.302 1.00 36.28 206 SER A CA 1
ATOM 1489 C C . SER A 1 206 ? 38.631 -21.542 20.360 1.00 36.28 206 SER A C 1
ATOM 1491 O O . SER A 1 206 ? 39.506 -22.127 19.736 1.00 36.28 206 SER A O 1
ATOM 1493 N N . GLY A 1 207 ? 38.843 -20.507 21.183 1.00 32.38 207 GLY A N 1
ATOM 1494 C CA . GLY A 1 207 ? 39.991 -20.280 22.077 1.00 32.38 207 GLY A CA 1
ATOM 1495 C C . GLY A 1 207 ? 41.425 -20.297 21.532 1.00 32.38 207 GLY A C 1
ATOM 1496 O O . GLY A 1 207 ? 41.922 -21.337 21.131 1.00 32.38 207 GLY A O 1
ATOM 1497 N N . LEU A 1 208 ? 42.154 -19.192 21.729 1.00 36.06 208 LEU A N 1
ATOM 1498 C CA . LEU A 1 208 ? 43.298 -19.141 22.657 1.00 36.06 208 LEU A CA 1
ATOM 1499 C C . LEU A 1 208 ? 43.800 -17.697 22.813 1.00 36.06 208 LEU A C 1
ATOM 1501 O O . LEU A 1 208 ? 44.006 -16.980 21.837 1.00 36.06 208 LEU A O 1
ATOM 1505 N N . ALA A 1 209 ? 43.948 -17.281 24.070 1.00 37.00 209 ALA A N 1
ATOM 1506 C CA . ALA A 1 209 ? 44.469 -15.988 24.488 1.00 37.00 209 ALA A CA 1
ATOM 1507 C C . ALA A 1 209 ? 46.005 -15.980 24.449 1.00 37.00 209 ALA A C 1
ATOM 1509 O O . ALA A 1 209 ? 46.639 -16.947 24.871 1.00 37.00 209 ALA A O 1
ATOM 1510 N N . THR A 1 210 ? 46.590 -14.868 24.006 1.00 40.53 210 THR A N 1
ATOM 1511 C CA . THR A 1 210 ? 48.036 -14.614 24.069 1.00 40.53 210 THR A CA 1
ATOM 1512 C C . THR A 1 210 ? 48.340 -13.720 25.273 1.00 40.53 210 THR A C 1
ATOM 1514 O O . THR A 1 210 ? 47.756 -12.648 25.416 1.00 40.53 210 THR A O 1
ATOM 1517 N N . VAL A 1 211 ? 49.248 -14.176 26.139 1.00 37.88 211 VAL A N 1
ATOM 1518 C CA . VAL A 1 211 ? 49.841 -13.436 27.270 1.00 37.88 211 VAL A CA 1
ATOM 1519 C C . VAL A 1 211 ? 50.949 -12.508 26.740 1.00 37.88 211 VAL A C 1
ATOM 1521 O O . VAL A 1 211 ? 51.714 -12.963 25.887 1.00 37.88 211 VAL A O 1
ATOM 1524 N N . PRO A 1 212 ? 51.087 -11.250 27.203 1.00 49.62 212 PRO A N 1
ATOM 1525 C CA . PRO A 1 212 ? 52.231 -10.415 26.851 1.00 49.62 212 PRO A CA 1
ATOM 1526 C C . PRO A 1 212 ? 53.412 -10.640 27.809 1.00 49.62 212 PRO A C 1
ATOM 1528 O O . PRO A 1 212 ? 53.217 -10.973 28.979 1.00 49.62 212 PRO A O 1
ATOM 1531 N N . ALA A 1 213 ? 54.623 -10.465 27.275 1.00 50.41 213 ALA A N 1
ATOM 1532 C CA . ALA A 1 213 ? 55.884 -10.441 28.017 1.00 50.41 213 ALA A CA 1
ATOM 1533 C C . ALA A 1 213 ? 56.064 -9.138 28.810 1.00 50.41 213 ALA A C 1
ATOM 1535 O O . ALA A 1 213 ? 55.535 -8.098 28.351 1.00 50.41 213 ALA A O 1
#

Solvent-accessible surface area (backbone atoms only — not comparable to full-atom values): 12511 Å² total; per-residue (Å²): 138,83,83,82,72,85,80,71,82,74,78,74,90,62,76,84,43,42,87,45,17,18,22,44,34,40,39,27,22,36,62,67,82,51,100,88,46,62,38,52,28,49,52,33,29,36,26,34,17,87,57,81,66,82,46,58,46,95,54,35,9,46,73,39,77,75,52,81,44,66,27,54,14,35,82,74,2,42,24,54,33,82,41,49,30,45,92,98,37,46,59,71,57,46,55,38,25,42,36,40,44,32,38,32,94,76,39,28,28,49,44,56,43,81,46,58,58,99,74,63,85,78,65,68,38,71,26,50,50,58,41,64,49,63,63,40,42,47,52,34,75,48,44,40,44,44,97,36,26,41,42,48,53,50,75,52,36,47,66,81,56,93,50,80,97,42,30,46,68,54,45,37,90,17,49,49,66,38,36,75,65,80,78,77,79,78,84,75,80,87,76,70,98,78,75,7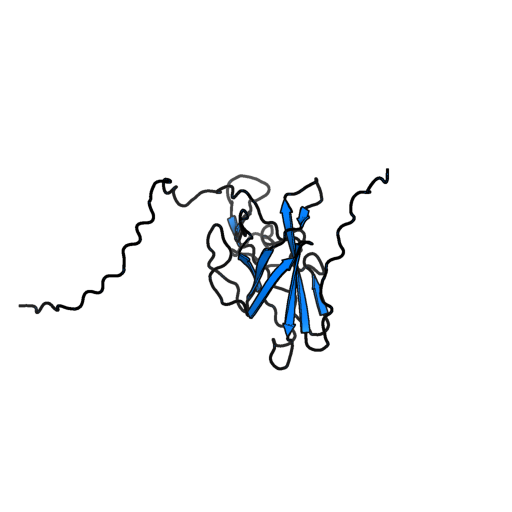2,87,75,81,73,79,90,74,87,79,82,86,85,88,84,83,84,133